Protein AF-J1HKM3-F1 (afdb_monomer_lite)

Structure (mmCIF, N/CA/C/O backbone):
data_AF-J1HKM3-F1
#
_entry.id   AF-J1HKM3-F1
#
loop_
_atom_site.group_PDB
_atom_site.id
_atom_site.type_symbol
_atom_site.label_atom_id
_atom_site.label_alt_id
_atom_site.label_comp_id
_atom_site.label_asym_id
_atom_site.label_entity_id
_atom_site.label_seq_id
_atom_site.pdbx_PDB_ins_code
_atom_site.Cartn_x
_atom_site.Cartn_y
_atom_site.Cartn_z
_atom_site.occupancy
_atom_site.B_iso_or_equiv
_atom_site.auth_seq_id
_atom_site.auth_comp_id
_atom_site.auth_asym_id
_atom_site.auth_atom_id
_atom_site.pdbx_PDB_model_num
ATOM 1 N N . MET A 1 1 ? -5.159 22.683 24.943 1.00 37.59 1 MET A N 1
ATOM 2 C CA . MET A 1 1 ? -5.208 22.710 23.464 1.00 37.59 1 MET A CA 1
ATOM 3 C C . MET A 1 1 ? -5.485 21.287 23.002 1.00 37.59 1 MET A C 1
ATOM 5 O O . MET A 1 1 ? -4.608 20.449 23.165 1.00 37.59 1 MET A O 1
ATOM 9 N N . MET A 1 2 ? -6.710 20.975 22.558 1.00 34.06 2 MET A N 1
ATOM 10 C CA . MET A 1 2 ? -7.028 19.617 22.093 1.00 34.06 2 MET A CA 1
ATOM 11 C C . MET A 1 2 ? -6.162 19.289 20.870 1.00 34.06 2 MET A C 1
ATOM 13 O O . MET A 1 2 ? -6.040 20.141 19.981 1.00 34.06 2 MET A O 1
ATOM 17 N N . PRO A 1 3 ? -5.527 18.109 20.810 1.00 44.16 3 PRO A N 1
ATOM 18 C CA . PRO A 1 3 ? -4.769 17.722 19.634 1.00 44.16 3 PRO A CA 1
ATOM 19 C C . PRO A 1 3 ? -5.698 17.742 18.418 1.00 44.16 3 PRO A C 1
ATOM 21 O O . PRO A 1 3 ? -6.743 17.098 18.420 1.00 44.16 3 PRO A O 1
ATOM 24 N N . ARG A 1 4 ? -5.343 18.496 17.371 1.00 45.81 4 ARG A N 1
ATOM 25 C CA . ARG A 1 4 ? -6.075 18.439 16.099 1.00 45.81 4 ARG A CA 1
ATOM 26 C C . ARG A 1 4 ? -5.997 16.999 15.598 1.00 45.81 4 ARG A C 1
ATOM 28 O O . ARG A 1 4 ? -4.885 16.557 15.313 1.00 45.81 4 ARG A O 1
ATOM 35 N N . HIS A 1 5 ? -7.132 16.300 15.492 1.00 50.91 5 HIS A N 1
ATOM 36 C CA . HIS A 1 5 ? -7.209 15.003 14.815 1.00 50.91 5 HIS A CA 1
ATOM 37 C C . HIS A 1 5 ? -6.683 15.198 13.390 1.00 50.91 5 HIS A C 1
ATOM 39 O O . HIS A 1 5 ? -7.337 15.860 12.581 1.00 50.91 5 HIS A O 1
ATOM 45 N N . PRO A 1 6 ? -5.463 14.745 13.069 1.00 51.12 6 PRO A N 1
ATOM 46 C CA . PRO A 1 6 ? -4.864 15.095 11.803 1.00 51.12 6 PRO A CA 1
ATOM 47 C C . PRO A 1 6 ? -5.271 14.049 10.764 1.00 51.12 6 PRO A C 1
ATOM 49 O O . PRO A 1 6 ? -5.397 12.870 11.073 1.00 51.12 6 PRO A O 1
ATOM 52 N N . TRP A 1 7 ? -5.388 14.488 9.512 1.00 52.69 7 TRP A N 1
ATOM 53 C CA . TRP A 1 7 ? -5.521 13.719 8.259 1.00 52.69 7 TRP A CA 1
ATOM 54 C C . TRP A 1 7 ? -4.816 12.337 8.202 1.00 52.69 7 TRP A C 1
ATOM 56 O O . TRP A 1 7 ? -5.258 11.447 7.487 1.00 52.69 7 TRP A O 1
ATOM 66 N N . LEU A 1 8 ? -3.791 12.128 9.033 1.00 55.12 8 LEU A N 1
ATOM 67 C CA . LEU A 1 8 ? -3.057 10.877 9.270 1.00 55.12 8 LEU A CA 1
ATOM 68 C C . LEU A 1 8 ? -3.931 9.707 9.765 1.00 55.12 8 LEU A C 1
ATOM 70 O O . LEU A 1 8 ? -3.488 8.561 9.750 1.00 55.12 8 LEU A O 1
ATOM 74 N N . ALA A 1 9 ? -5.145 10.013 10.227 1.00 62.81 9 ALA A N 1
ATOM 75 C CA . ALA A 1 9 ? -6.130 9.091 10.774 1.00 62.81 9 ALA A CA 1
ATOM 76 C C . ALA A 1 9 ? -7.188 8.627 9.778 1.00 62.81 9 ALA A C 1
ATOM 78 O O . ALA A 1 9 ? -8.014 7.793 10.133 1.00 62.81 9 ALA A O 1
ATOM 79 N N . ARG A 1 10 ? -7.198 9.179 8.558 1.00 75.81 10 ARG A N 1
ATOM 80 C CA . ARG A 1 10 ? -8.320 9.037 7.620 1.00 75.81 10 ARG A CA 1
ATOM 81 C C . ARG A 1 10 ? -8.740 7.585 7.389 1.00 75.81 10 ARG A C 1
ATOM 83 O O . ARG A 1 10 ? -9.921 7.307 7.280 1.00 75.81 10 ARG A O 1
ATOM 90 N N . PHE A 1 11 ? -7.765 6.682 7.355 1.00 86.31 11 PHE A N 1
ATOM 91 C CA . PHE A 1 11 ? -7.968 5.260 7.091 1.00 86.31 11 PHE A CA 1
ATOM 92 C C . PHE A 1 11 ? -8.222 4.439 8.353 1.00 86.31 11 PHE A C 1
ATOM 94 O O . PHE A 1 11 ? -8.622 3.290 8.241 1.00 86.31 11 PHE A O 1
ATOM 101 N N . VAL A 1 12 ? -7.963 4.982 9.546 1.00 90.19 12 VAL A N 1
ATOM 102 C CA . VAL A 1 12 ? -8.013 4.206 10.792 1.00 90.19 12 VAL A CA 1
ATOM 103 C C . VAL A 1 12 ? -9.409 3.649 11.059 1.00 90.19 12 VAL A C 1
ATOM 105 O O . VAL A 1 12 ? -9.473 2.447 11.277 1.00 90.19 12 VAL A O 1
ATOM 108 N N . PRO A 1 13 ? -10.512 4.421 10.968 1.00 91.62 13 PRO A N 1
ATOM 109 C CA . PRO A 1 13 ? -11.850 3.863 11.177 1.00 91.62 13 PRO A CA 1
ATOM 110 C C . PRO A 1 13 ? -12.175 2.720 10.209 1.00 91.62 13 PRO A C 1
ATOM 112 O O . PRO A 1 13 ? -12.707 1.689 10.611 1.00 91.62 13 PRO A O 1
ATOM 115 N N . ASP A 1 14 ? -11.799 2.872 8.938 1.00 94.12 14 ASP A N 1
ATOM 116 C CA . ASP A 1 14 ? -12.061 1.852 7.927 1.00 94.12 14 ASP A CA 1
ATOM 117 C C . ASP A 1 14 ? -11.200 0.602 8.141 1.00 94.12 14 ASP A C 1
ATOM 119 O O . ASP A 1 14 ? -11.689 -0.520 8.042 1.00 94.12 14 ASP A O 1
ATOM 123 N N . VAL A 1 15 ? -9.920 0.771 8.477 1.00 94.31 15 VAL A N 1
ATOM 124 C CA . VAL A 1 15 ? -9.028 -0.351 8.799 1.00 94.31 15 VAL A CA 1
ATOM 125 C C . VAL A 1 15 ? -9.492 -1.059 10.071 1.00 94.31 15 VAL A C 1
ATOM 127 O O . VAL A 1 15 ? -9.487 -2.284 10.098 1.00 94.31 15 VAL A O 1
ATOM 130 N N . ASP A 1 16 ? -9.923 -0.319 11.091 1.00 95.00 16 ASP A N 1
ATOM 131 C CA . ASP A 1 16 ? -10.454 -0.850 12.350 1.00 95.00 16 ASP A CA 1
ATOM 132 C C . ASP A 1 16 ? -11.667 -1.758 12.107 1.00 95.00 16 ASP A C 1
ATOM 134 O O . ASP A 1 16 ? -11.662 -2.916 12.525 1.00 95.00 16 ASP A O 1
ATOM 138 N N . ALA A 1 17 ? -12.638 -1.289 11.314 1.00 95.56 17 ALA A N 1
ATOM 139 C CA . ALA A 1 17 ? -13.792 -2.089 10.903 1.00 95.56 17 ALA A CA 1
ATOM 140 C C . ALA A 1 17 ? -13.379 -3.359 10.136 1.00 95.56 17 ALA A C 1
ATOM 142 O O . ALA A 1 17 ? -13.914 -4.444 10.373 1.00 95.56 17 ALA A O 1
ATOM 143 N N . ARG A 1 18 ? -12.385 -3.258 9.239 1.00 96.69 18 ARG A N 1
ATOM 144 C CA . ARG A 1 18 ? -11.851 -4.420 8.508 1.00 96.69 18 ARG A CA 1
ATOM 145 C C . ARG A 1 18 ? -11.149 -5.422 9.422 1.00 96.69 18 ARG A C 1
ATOM 147 O O . ARG A 1 18 ? -11.270 -6.618 9.169 1.00 96.69 18 ARG A O 1
ATOM 154 N N . VAL A 1 19 ? -10.421 -4.962 10.442 1.00 96.69 19 VAL A N 1
ATOM 155 C CA . VAL A 1 19 ? -9.790 -5.847 11.432 1.00 96.69 19 VAL A CA 1
ATOM 156 C C . VAL A 1 19 ? -10.864 -6.575 12.230 1.00 96.69 19 VAL A C 1
ATOM 158 O O . VAL A 1 19 ? -10.823 -7.800 12.286 1.00 96.69 19 VAL A O 1
ATOM 161 N N . ALA A 1 20 ? -11.843 -5.850 12.777 1.00 96.19 20 ALA A N 1
ATOM 162 C CA . ALA A 1 20 ? -12.918 -6.442 13.568 1.00 96.19 20 ALA A CA 1
ATOM 163 C C . ALA A 1 20 ? -13.636 -7.553 12.790 1.00 96.19 20 ALA A C 1
ATOM 165 O O . ALA A 1 20 ? -13.710 -8.689 13.248 1.00 96.19 20 ALA A O 1
ATOM 166 N N . ALA A 1 21 ? -14.065 -7.273 11.557 1.00 96.38 21 ALA A N 1
ATOM 167 C CA . ALA A 1 21 ? -14.739 -8.277 10.740 1.00 96.38 21 ALA A CA 1
ATOM 168 C C . ALA A 1 21 ? -13.842 -9.454 10.315 1.00 96.38 21 ALA A C 1
ATOM 170 O O . ALA A 1 21 ? -14.365 -10.512 9.982 1.00 96.38 21 ALA A O 1
ATOM 171 N N . SER A 1 22 ? -12.513 -9.299 10.311 1.00 96.25 22 SER A N 1
ATOM 172 C CA . SER A 1 22 ? -11.592 -10.397 9.977 1.00 96.25 22 SER A CA 1
ATOM 173 C C . SER A 1 22 ? -11.451 -11.445 11.082 1.00 96.25 22 SER A C 1
ATOM 175 O O . SER A 1 22 ? -11.000 -12.552 10.798 1.00 96.25 22 SER A O 1
ATOM 177 N N . GLU A 1 23 ? -11.835 -11.108 12.316 1.00 96.00 23 GLU A N 1
ATOM 178 C CA . GLU A 1 23 ? -11.843 -12.036 13.454 1.00 96.00 23 GLU A CA 1
ATOM 179 C C . GLU A 1 23 ? -13.166 -12.809 13.575 1.00 96.00 23 GLU A C 1
ATOM 181 O O . GLU A 1 23 ? -13.257 -13.757 14.352 1.00 96.00 23 GLU A O 1
ATOM 186 N N . LEU A 1 24 ? -14.193 -12.432 12.803 1.00 95.50 24 LEU A N 1
ATOM 187 C CA . LEU A 1 24 ? -15.474 -13.131 12.795 1.00 95.50 24 LEU A CA 1
ATOM 188 C C . LEU A 1 24 ? -15.357 -14.495 12.116 1.00 95.50 24 LEU A C 1
ATOM 190 O O . LEU A 1 24 ? -14.799 -14.623 11.024 1.00 95.50 24 LEU A O 1
ATOM 194 N N . ASN A 1 25 ? -16.000 -15.497 12.714 1.00 93.56 25 ASN A N 1
ATOM 195 C CA . ASN A 1 25 ? -16.318 -16.722 11.997 1.00 93.56 25 ASN A CA 1
ATOM 196 C C . ASN A 1 25 ? -17.370 -16.398 10.905 1.00 93.56 25 ASN A C 1
ATOM 198 O O . ASN A 1 25 ? -18.396 -15.778 11.215 1.00 93.56 25 ASN A O 1
ATOM 202 N N . PRO A 1 26 ? -17.139 -16.776 9.630 1.00 91.00 26 PRO A N 1
ATOM 203 C CA . PRO A 1 26 ? -18.096 -16.558 8.545 1.00 91.00 26 PRO A CA 1
ATOM 204 C C . PRO A 1 26 ? -19.505 -17.090 8.829 1.00 91.00 26 PRO A C 1
ATOM 206 O O . PRO A 1 26 ? -20.471 -16.489 8.369 1.00 91.00 26 PRO A O 1
ATOM 209 N N . ASP A 1 27 ? -19.623 -18.149 9.631 1.00 94.25 27 ASP A N 1
ATOM 210 C CA . ASP A 1 27 ? -20.897 -18.817 9.913 1.00 94.25 27 ASP A CA 1
ATOM 211 C C . ASP A 1 27 ? -21.660 -18.210 11.105 1.00 94.25 27 ASP A C 1
ATOM 213 O O . ASP A 1 27 ? -22.768 -18.646 11.419 1.00 94.25 27 ASP A O 1
ATOM 217 N N . THR A 1 28 ? -21.105 -17.198 11.788 1.00 94.75 28 THR A N 1
ATOM 218 C CA . THR A 1 28 ? -21.794 -16.556 12.917 1.00 94.75 28 THR A CA 1
ATOM 219 C C . THR A 1 28 ? -23.045 -15.799 12.432 1.00 94.75 28 THR A C 1
ATOM 221 O O . THR A 1 28 ? -22.936 -14.999 11.495 1.00 94.75 28 THR A O 1
ATOM 224 N N . PRO A 1 29 ? -24.229 -16.000 13.042 1.00 96.75 29 PRO A N 1
ATOM 225 C CA . PRO A 1 29 ? -25.439 -15.252 12.694 1.00 96.75 29 PRO A CA 1
ATOM 226 C C . PRO A 1 29 ? -25.319 -13.751 12.993 1.00 96.75 29 PRO A C 1
ATOM 228 O O . PRO A 1 29 ? -24.653 -13.358 13.947 1.00 96.75 29 PRO A O 1
ATOM 231 N N . ASP A 1 30 ? -26.005 -12.915 12.210 1.00 96.50 30 ASP A N 1
ATOM 232 C CA . ASP A 1 30 ? -25.935 -11.447 12.323 1.00 96.50 30 ASP A CA 1
ATOM 233 C C . ASP A 1 30 ? -26.480 -10.893 13.649 1.00 96.50 30 ASP A C 1
ATOM 235 O O . ASP A 1 30 ? -26.045 -9.833 14.100 1.00 96.50 30 ASP A O 1
ATOM 239 N N . GLU A 1 31 ? -27.416 -11.614 14.265 1.00 96.06 31 GLU A N 1
ATOM 240 C CA . GLU A 1 31 ? -28.102 -11.252 15.512 1.00 96.06 31 GLU A CA 1
ATOM 241 C C . GLU A 1 31 ? -27.235 -11.475 16.757 1.00 96.06 31 GLU A C 1
ATOM 243 O O . GLU A 1 31 ? -27.561 -10.978 17.833 1.00 96.06 31 GLU A O 1
ATOM 248 N N . VAL A 1 32 ? -26.139 -12.232 16.629 1.00 96.69 32 VAL A N 1
ATOM 249 C CA . VAL A 1 32 ? -25.231 -12.501 17.745 1.00 96.69 32 VAL A CA 1
ATOM 250 C C . VAL A 1 32 ? -24.534 -11.208 18.153 1.00 96.69 32 VAL A C 1
ATOM 252 O O . VAL A 1 32 ? -23.980 -10.490 17.317 1.00 96.69 32 VAL A O 1
ATOM 255 N N . GLU A 1 33 ? -24.529 -10.933 19.453 1.00 96.94 33 GLU A N 1
ATOM 256 C CA . GLU A 1 33 ? -23.755 -9.844 20.037 1.00 96.94 33 GLU A CA 1
ATOM 257 C C . GLU A 1 33 ? -22.343 -10.310 20.397 1.00 96.94 33 GLU A C 1
ATOM 259 O O . GLU A 1 33 ? -22.135 -11.397 20.935 1.00 96.94 33 GLU A O 1
ATOM 264 N N . MET A 1 34 ? -21.370 -9.454 20.105 1.00 96.88 34 MET A N 1
ATOM 265 C CA . MET A 1 34 ? -19.952 -9.630 20.399 1.00 96.88 34 MET A CA 1
ATOM 266 C C . MET A 1 34 ? -19.445 -8.408 21.159 1.00 96.88 34 MET A C 1
ATOM 268 O O . MET A 1 34 ? -19.958 -7.305 20.991 1.00 96.88 34 MET A O 1
ATOM 272 N N . TRP A 1 35 ? -18.391 -8.569 21.951 1.00 97.94 35 TRP A N 1
ATOM 273 C CA . TRP A 1 35 ? -17.768 -7.461 22.672 1.00 97.94 35 TRP A CA 1
ATOM 274 C C . TRP A 1 35 ? -16.521 -6.978 21.930 1.00 97.94 35 TRP A C 1
ATOM 276 O O . TRP A 1 35 ? -15.503 -7.679 21.889 1.00 97.94 35 TRP A O 1
ATOM 286 N N . ARG A 1 36 ? -16.565 -5.767 21.374 1.00 97.75 36 ARG A N 1
ATOM 287 C CA . ARG A 1 36 ? -15.493 -5.164 20.568 1.00 97.75 36 ARG A CA 1
ATOM 288 C C . ARG A 1 36 ? -14.644 -4.195 21.385 1.00 97.75 36 ARG A C 1
ATOM 290 O O . ARG A 1 36 ? -15.169 -3.373 22.119 1.00 97.75 36 ARG A O 1
ATOM 297 N N . VAL A 1 37 ? -13.332 -4.237 21.185 1.00 97.38 37 VAL A N 1
ATOM 298 C CA . VAL A 1 37 ? -12.402 -3.154 21.561 1.00 97.38 37 VAL A CA 1
ATOM 299 C C . VAL A 1 37 ? -11.785 -2.557 20.297 1.00 97.38 37 VAL A C 1
ATOM 301 O O . VAL A 1 37 ? -11.711 -3.251 19.287 1.00 97.38 37 VAL A O 1
ATOM 304 N N . PRO A 1 38 ? -11.317 -1.300 20.293 1.00 95.38 38 PRO A N 1
ATOM 305 C CA . PRO A 1 38 ? -10.700 -0.730 19.101 1.00 95.38 38 PRO A CA 1
ATOM 306 C C . PRO A 1 38 ? -9.407 -1.467 18.726 1.00 95.38 38 PRO A C 1
ATOM 308 O O . PRO A 1 38 ? -8.635 -1.912 19.571 1.00 95.38 38 PRO A O 1
ATOM 311 N N . ALA A 1 39 ? -9.126 -1.566 17.436 1.00 94.88 39 ALA A N 1
ATOM 312 C CA . ALA A 1 39 ? -7.887 -2.105 16.890 1.00 94.88 39 ALA A CA 1
ATOM 313 C C . ALA A 1 39 ? -6.715 -1.103 16.996 1.00 94.88 39 ALA A C 1
ATOM 315 O O . ALA A 1 39 ? -5.546 -1.495 16.879 1.00 94.88 39 ALA A O 1
ATOM 316 N N . PHE A 1 40 ? -7.014 0.180 17.209 1.00 93.56 40 PHE A N 1
ATOM 317 C CA . PHE A 1 40 ? -6.039 1.262 17.312 1.00 93.56 40 PHE A CA 1
ATOM 318 C C . PHE A 1 40 ? -6.266 2.128 18.549 1.00 93.56 40 PHE A C 1
ATOM 320 O O . PHE A 1 40 ? -7.395 2.374 18.958 1.00 93.56 40 PHE A O 1
ATOM 327 N N . THR A 1 41 ? -5.177 2.666 19.093 1.00 91.62 41 THR A N 1
ATOM 328 C CA . THR A 1 41 ? -5.213 3.746 20.086 1.00 91.62 41 THR A CA 1
ATOM 329 C C . THR A 1 41 ? -4.487 4.975 19.550 1.00 91.62 41 THR A C 1
ATOM 331 O O . THR A 1 41 ? -3.754 4.912 18.557 1.00 91.62 41 THR A O 1
ATOM 334 N N . TRP A 1 42 ? -4.678 6.106 20.220 1.00 88.69 42 TRP A N 1
ATOM 335 C CA . TRP A 1 42 ? -4.093 7.388 19.861 1.00 88.69 42 TRP A CA 1
ATOM 336 C C . TRP A 1 42 ? -3.160 7.865 20.959 1.00 88.69 42 TRP A C 1
ATOM 338 O O . TRP A 1 42 ? -3.571 8.027 22.104 1.00 88.69 42 TRP A O 1
ATOM 348 N N . ALA A 1 43 ? -1.918 8.169 20.592 1.00 86.38 43 ALA A N 1
ATOM 349 C CA . ALA A 1 43 ? -0.957 8.771 21.509 1.00 86.38 43 ALA A CA 1
ATOM 350 C C . ALA A 1 43 ? -0.240 9.963 20.858 1.00 86.38 43 ALA A C 1
ATOM 352 O O . ALA A 1 43 ? -0.098 10.005 19.629 1.00 86.38 43 ALA A O 1
ATOM 353 N N . PRO A 1 44 ? 0.212 10.955 21.648 1.00 84.31 44 PRO A N 1
ATOM 354 C CA . PRO A 1 44 ? 1.026 12.048 21.135 1.00 84.31 44 PRO A CA 1
ATOM 355 C C . PRO A 1 44 ? 2.294 11.524 20.452 1.00 84.31 44 PRO A C 1
ATOM 357 O O . PRO A 1 44 ? 3.083 10.787 21.040 1.00 84.31 44 PRO A O 1
ATOM 360 N N . GLY A 1 45 ? 2.508 11.930 19.205 1.00 79.50 45 GLY A N 1
ATOM 361 C CA . GLY A 1 45 ? 3.746 11.670 18.494 1.00 79.50 45 GLY A CA 1
ATOM 362 C C . GLY A 1 45 ? 4.903 12.478 19.084 1.00 79.50 45 GLY A C 1
ATOM 363 O O . GLY A 1 45 ? 4.755 13.623 19.524 1.00 79.50 45 GLY A O 1
ATOM 364 N N . THR A 1 46 ? 6.084 11.877 19.068 1.00 77.69 46 THR A N 1
ATOM 365 C CA . THR A 1 46 ? 7.334 12.465 19.543 1.00 77.69 46 THR A CA 1
ATOM 366 C C . THR A 1 46 ? 8.163 13.005 18.370 1.00 77.69 46 THR A C 1
ATOM 368 O O . THR A 1 46 ? 7.747 13.022 17.207 1.00 77.69 46 THR A O 1
ATOM 371 N N . SER A 1 47 ? 9.358 13.519 18.661 1.00 75.56 47 SER A N 1
ATOM 372 C CA . SER A 1 47 ? 10.316 13.946 17.632 1.00 75.56 47 SER A CA 1
ATOM 373 C C . SER A 1 47 ? 10.876 12.776 16.815 1.00 75.56 47 SER A C 1
ATOM 375 O O . SER A 1 47 ? 11.332 12.994 15.692 1.00 75.56 47 SER A O 1
ATOM 377 N N . ILE A 1 48 ? 10.802 11.546 17.336 1.00 74.75 48 ILE A N 1
ATOM 378 C CA . ILE A 1 48 ? 11.328 10.328 16.701 1.00 74.75 48 ILE A CA 1
ATOM 379 C C . ILE A 1 48 ? 10.589 10.032 15.387 1.00 74.75 48 ILE A C 1
ATOM 381 O O . ILE A 1 48 ? 11.186 9.538 14.433 1.00 74.75 48 ILE A O 1
ATOM 385 N N . GLN A 1 49 ? 9.311 10.413 15.278 1.00 71.25 49 GLN A N 1
ATOM 386 C CA . GLN A 1 49 ? 8.513 10.258 14.054 1.00 71.25 49 GLN A CA 1
ATOM 387 C C . GLN A 1 49 ? 8.596 11.488 13.119 1.00 71.25 49 GLN A C 1
ATOM 389 O O . GLN A 1 49 ? 7.797 11.639 12.187 1.00 71.25 49 GLN A O 1
ATOM 394 N N . GLY A 1 50 ? 9.558 12.389 13.348 1.00 70.19 50 GLY A N 1
ATOM 395 C CA . GLY A 1 50 ? 9.806 13.572 12.524 1.00 70.19 50 GLY A CA 1
ATOM 396 C C . GLY A 1 50 ? 8.659 14.591 12.534 1.00 70.19 50 GLY A C 1
ATOM 397 O O . GLY A 1 50 ? 7.881 14.685 13.484 1.00 70.19 50 GLY A O 1
ATOM 398 N N . ARG A 1 51 ? 8.526 15.368 11.443 1.00 69.25 51 ARG A N 1
ATOM 399 C CA . ARG A 1 51 ? 7.485 16.414 11.299 1.00 69.25 51 ARG A CA 1
ATOM 400 C C . ARG A 1 51 ? 6.049 15.885 11.429 1.00 69.25 51 ARG A C 1
ATOM 402 O O . ARG A 1 51 ? 5.147 16.670 11.703 1.00 69.25 51 ARG A O 1
ATOM 409 N N . LYS A 1 52 ? 5.833 14.585 11.202 1.00 69.38 52 LYS A N 1
ATOM 410 C CA . LYS A 1 52 ? 4.512 13.948 11.257 1.00 69.38 52 LYS A CA 1
ATOM 411 C C . LYS A 1 52 ? 4.069 13.642 12.692 1.00 69.38 52 LYS A C 1
ATOM 413 O O . LYS A 1 52 ? 2.889 13.795 12.978 1.00 69.38 52 LYS A O 1
ATOM 418 N N . GLY A 1 53 ? 4.996 13.264 13.575 1.00 70.31 53 GLY A N 1
ATOM 419 C CA . GLY A 1 53 ? 4.686 12.962 14.976 1.00 70.31 53 GLY A CA 1
ATOM 420 C C . GLY A 1 53 ? 4.654 14.185 15.881 1.00 70.31 53 GLY A C 1
ATOM 421 O O . GLY A 1 53 ? 3.754 14.307 16.706 1.00 70.31 53 GLY A O 1
ATOM 422 N N . LYS A 1 54 ? 5.602 15.118 15.717 1.00 75.12 54 LYS A N 1
ATOM 423 C CA . LYS A 1 54 ? 5.774 16.230 16.663 1.00 75.12 54 LYS A CA 1
ATOM 424 C C . LYS A 1 54 ? 4.495 17.072 16.797 1.00 75.12 54 LYS A C 1
ATOM 426 O O . LYS A 1 54 ? 4.122 17.799 15.877 1.00 75.12 54 LYS A O 1
ATOM 431 N N . GLY A 1 55 ? 3.869 17.005 17.974 1.00 72.31 55 GLY A N 1
ATOM 432 C CA . GLY A 1 55 ? 2.688 17.801 18.329 1.00 72.31 55 GLY A CA 1
ATOM 433 C C . GLY A 1 55 ? 1.369 17.310 17.720 1.00 72.31 55 GLY A C 1
ATOM 434 O O . GLY A 1 55 ? 0.410 18.079 17.667 1.00 72.31 55 GLY A O 1
ATOM 435 N N . ARG A 1 56 ? 1.308 16.064 17.234 1.00 78.12 56 ARG A N 1
ATOM 436 C CA . ARG A 1 56 ? 0.111 15.456 16.626 1.00 78.12 56 ARG A CA 1
ATOM 437 C C . ARG A 1 56 ? -0.226 14.134 17.305 1.00 78.12 56 ARG A C 1
ATOM 439 O O . ARG A 1 56 ? 0.669 13.476 17.819 1.00 78.12 56 ARG A O 1
ATOM 446 N N . LEU A 1 57 ? -1.494 13.725 17.282 1.00 82.88 57 LEU A N 1
ATOM 447 C CA . LEU A 1 57 ? -1.856 12.354 17.649 1.00 82.88 57 LEU A CA 1
ATOM 448 C C . LEU A 1 57 ? -1.481 11.402 16.515 1.00 82.88 57 LEU A C 1
ATOM 450 O O . LEU A 1 57 ? -1.753 11.680 15.344 1.00 82.88 57 LEU A O 1
ATOM 454 N N . MET A 1 58 ? -0.859 10.292 16.888 1.00 84.50 58 MET A N 1
ATOM 455 C CA . MET A 1 58 ? -0.454 9.219 15.993 1.00 84.50 58 MET A CA 1
ATOM 456 C C . MET A 1 58 ? -1.268 7.962 16.311 1.00 84.50 58 MET A C 1
ATOM 458 O O . MET A 1 58 ? -1.507 7.696 17.492 1.00 84.50 58 MET A O 1
ATOM 462 N N . PRO A 1 59 ? -1.684 7.194 15.290 1.00 88.94 59 PRO A N 1
ATOM 463 C CA . PRO A 1 59 ? -2.325 5.910 15.510 1.00 88.94 59 PRO A CA 1
ATOM 464 C C . PRO A 1 59 ? -1.279 4.855 15.873 1.00 88.94 59 PRO A C 1
ATOM 466 O O . PRO A 1 59 ? -0.239 4.752 15.215 1.00 88.94 59 PRO A O 1
ATOM 469 N N . PHE A 1 60 ? -1.582 4.057 16.890 1.00 90.62 60 PHE A N 1
ATOM 470 C CA . PHE A 1 60 ? -0.812 2.884 17.293 1.00 90.62 60 PHE A CA 1
ATOM 471 C C . PHE A 1 60 ? -1.702 1.655 17.169 1.00 90.62 60 PHE A C 1
ATOM 473 O O . PHE A 1 60 ? -2.848 1.674 17.618 1.00 90.62 60 PHE A O 1
ATOM 480 N N . ARG A 1 61 ? -1.186 0.601 16.539 1.00 93.19 61 ARG A N 1
ATOM 481 C CA . ARG A 1 61 ? -1.888 -0.673 16.395 1.00 93.19 61 ARG A CA 1
ATOM 482 C C . ARG A 1 61 ? -1.832 -1.410 17.725 1.00 93.19 61 ARG A C 1
ATOM 484 O O . ARG A 1 61 ? -0.778 -1.458 18.343 1.00 93.19 61 ARG A O 1
ATOM 491 N N . ILE A 1 62 ? -2.939 -1.989 18.171 1.00 94.50 62 ILE A N 1
ATOM 492 C CA . ILE A 1 62 ? -2.981 -2.712 19.446 1.00 94.50 62 ILE A CA 1
ATOM 493 C C . ILE A 1 62 ? -2.950 -4.216 19.203 1.00 94.50 62 ILE A C 1
ATOM 495 O O . ILE A 1 62 ? -3.620 -4.724 18.301 1.00 94.50 62 ILE A O 1
ATOM 499 N N . HIS A 1 63 ? -2.140 -4.929 19.985 1.00 94.44 63 HIS A N 1
ATOM 500 C CA . HIS A 1 63 ? -1.905 -6.362 19.825 1.00 94.44 63 HIS A CA 1
ATOM 501 C C . HIS A 1 63 ? -2.849 -7.189 20.714 1.00 94.44 63 HIS A C 1
ATOM 503 O O . HIS A 1 63 ? -2.423 -7.894 21.621 1.00 94.44 63 HIS A O 1
ATOM 509 N N . TRP A 1 64 ? -4.156 -7.113 20.467 1.00 94.38 64 TRP A N 1
ATOM 510 C CA . TRP A 1 64 ? -5.165 -7.975 21.105 1.00 94.38 64 TRP A CA 1
ATOM 511 C C . TRP A 1 64 ? -6.142 -8.552 20.082 1.00 94.38 64 TRP A C 1
ATOM 513 O O . TRP A 1 64 ? -6.147 -8.113 18.930 1.00 94.38 64 TRP A O 1
ATOM 523 N N . ASN A 1 65 ? -6.972 -9.497 20.529 1.00 93.69 65 ASN A N 1
ATOM 524 C CA . ASN A 1 65 ? -8.186 -9.881 19.814 1.00 93.69 65 ASN A CA 1
ATOM 525 C C . ASN A 1 65 ? -9.201 -8.741 19.963 1.00 93.69 65 ASN A C 1
ATOM 527 O O . ASN A 1 65 ? -9.560 -8.345 21.078 1.00 93.69 65 ASN A O 1
ATOM 531 N N . VAL A 1 66 ? -9.604 -8.174 18.832 1.00 95.56 66 VAL A N 1
ATOM 532 C CA . VAL A 1 66 ? -10.577 -7.084 18.733 1.00 95.56 66 VAL A CA 1
ATOM 533 C C . VAL A 1 66 ? -11.950 -7.540 19.219 1.00 95.56 66 VAL A C 1
ATOM 535 O O . VAL A 1 66 ? -12.636 -6.770 19.894 1.00 95.56 66 VAL A O 1
ATOM 538 N N . LEU A 1 67 ? -12.329 -8.787 18.942 1.00 96.88 67 LEU A N 1
ATOM 539 C CA . LEU A 1 67 ? -13.605 -9.379 19.340 1.00 96.88 67 LEU A CA 1
ATOM 540 C C . LEU A 1 67 ? -13.436 -10.428 20.447 1.00 96.88 67 LEU A C 1
ATOM 542 O O . LEU A 1 67 ? -12.429 -11.133 20.521 1.00 96.88 67 LEU A O 1
ATOM 546 N N . SER A 1 68 ? -14.442 -10.542 21.317 1.00 95.19 68 SER A N 1
ATOM 547 C CA . SER A 1 68 ? -14.601 -11.69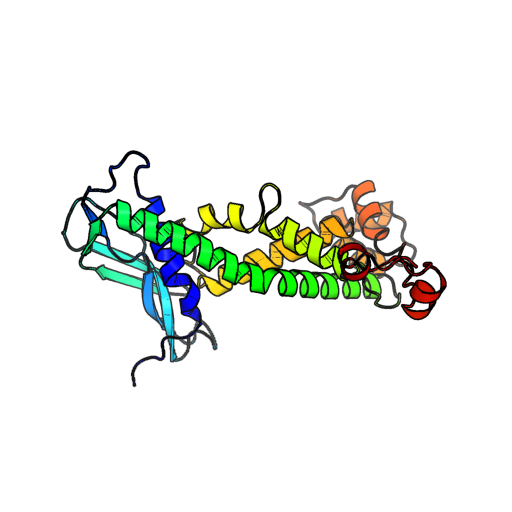0 22.216 1.00 95.19 68 SER A CA 1
ATOM 548 C C . SER A 1 68 ? -16.047 -11.834 22.696 1.00 95.19 68 SER A C 1
ATOM 550 O O . SER A 1 68 ? -16.828 -10.889 22.596 1.00 95.19 68 SER A O 1
ATOM 552 N N . ASP A 1 69 ? -16.350 -12.966 23.325 1.00 94.00 69 ASP A N 1
ATOM 553 C CA . ASP A 1 69 ? -17.658 -13.251 23.930 1.00 94.00 69 ASP A CA 1
ATOM 554 C C . ASP A 1 69 ? -17.824 -12.638 25.338 1.00 94.00 69 ASP A C 1
ATOM 556 O O . ASP A 1 69 ? -18.835 -12.856 26.001 1.00 94.00 69 ASP A O 1
ATOM 560 N N . SER A 1 70 ? -16.829 -11.884 25.830 1.00 93.81 70 SER A N 1
ATOM 561 C CA . SER A 1 70 ? -16.791 -11.364 27.203 1.00 93.81 70 SER A CA 1
ATOM 562 C C . SER A 1 70 ? -16.750 -9.829 27.275 1.00 93.81 70 SER A C 1
ATOM 564 O O . SER A 1 70 ? -15.933 -9.210 26.575 1.00 93.81 70 SER A O 1
ATOM 566 N N . PRO A 1 71 ? -17.533 -9.215 28.192 1.00 96.31 71 PRO A N 1
ATOM 567 C CA . PRO A 1 71 ? -17.481 -7.782 28.486 1.00 96.31 71 PRO A CA 1
ATOM 568 C C . PRO A 1 71 ? -16.261 -7.361 29.310 1.00 96.31 71 PRO A C 1
ATOM 570 O O . PRO A 1 71 ? -16.114 -6.182 29.611 1.00 96.31 71 PRO A O 1
ATOM 573 N N . ALA A 1 72 ? -15.412 -8.296 29.743 1.00 96.31 72 ALA A N 1
ATOM 574 C CA . ALA A 1 72 ? -14.307 -7.971 30.637 1.00 96.31 72 ALA A CA 1
ATOM 575 C C . ALA A 1 72 ? -13.298 -6.995 29.984 1.00 96.31 72 ALA A C 1
ATOM 577 O O . ALA A 1 72 ? -12.949 -7.192 28.812 1.00 96.31 72 ALA A O 1
ATOM 578 N N . PRO A 1 73 ? -12.770 -6.008 30.742 1.00 96.06 73 PRO A N 1
ATOM 579 C CA . PRO A 1 73 ? -11.731 -5.100 30.265 1.00 96.06 73 PRO A CA 1
ATOM 580 C C . PRO A 1 73 ? -10.546 -5.853 29.663 1.00 96.06 73 PRO A C 1
ATOM 582 O O . PRO A 1 73 ? -10.103 -6.876 30.196 1.00 96.06 73 PRO A O 1
ATOM 585 N N . ARG A 1 74 ? -10.001 -5.333 28.561 1.00 95.69 74 ARG A N 1
ATOM 586 C CA . ARG A 1 74 ? -8.851 -5.937 27.874 1.00 95.69 74 ARG A CA 1
ATOM 587 C C . ARG A 1 74 ? -7.625 -5.084 28.077 1.00 95.69 74 ARG A C 1
ATOM 589 O O . ARG A 1 74 ? -7.673 -3.880 27.857 1.00 95.69 74 ARG A O 1
ATOM 596 N N . THR A 1 75 ? -6.522 -5.733 28.424 1.00 95.12 75 THR A N 1
ATOM 597 C CA . THR A 1 75 ? -5.210 -5.098 28.533 1.00 95.12 75 THR A CA 1
ATOM 598 C C . THR A 1 75 ? -4.265 -5.733 27.525 1.00 95.12 75 THR A C 1
ATOM 600 O O . THR A 1 75 ? -4.206 -6.957 27.418 1.00 95.12 75 THR A O 1
ATOM 603 N N . SER A 1 76 ? -3.541 -4.912 26.769 1.00 95.56 76 SER A N 1
ATOM 604 C CA . SER A 1 76 ? -2.475 -5.362 25.870 1.00 95.56 76 SER A CA 1
ATOM 605 C C . SER A 1 76 ? -1.491 -4.227 25.586 1.00 95.56 76 SER A C 1
ATOM 607 O O . SER A 1 76 ? -1.561 -3.159 26.185 1.00 95.56 76 SER A O 1
ATOM 609 N N . THR A 1 77 ? -0.571 -4.446 24.656 1.00 93.94 77 THR A N 1
ATOM 610 C CA . THR A 1 77 ? 0.416 -3.473 24.210 1.00 93.94 77 THR A CA 1
ATOM 611 C C . THR A 1 77 ? -0.019 -2.835 22.891 1.00 93.94 77 THR A C 1
ATOM 613 O O . THR A 1 77 ? -0.364 -3.516 21.921 1.00 93.94 77 THR A O 1
ATOM 616 N N . ALA A 1 78 ? 0.034 -1.507 22.833 1.00 92.75 78 ALA A N 1
ATOM 617 C CA . ALA A 1 78 ? -0.016 -0.753 21.591 1.00 92.75 78 ALA A CA 1
ATOM 618 C C . ALA A 1 78 ? 1.387 -0.611 21.007 1.00 92.75 78 ALA A C 1
ATOM 620 O O . ALA A 1 78 ? 2.309 -0.169 21.689 1.00 92.75 78 ALA A O 1
ATOM 621 N N . VAL A 1 79 ? 1.535 -0.957 19.733 1.00 90.06 79 VAL A N 1
ATOM 622 C CA . VAL A 1 79 ? 2.774 -0.894 18.963 1.00 90.06 79 VAL A CA 1
ATOM 623 C C . VAL A 1 79 ? 2.580 0.053 17.786 1.00 90.06 79 VAL A C 1
ATOM 625 O O . VAL A 1 79 ? 1.585 0.028 17.061 1.00 90.06 79 VAL A O 1
ATOM 628 N N . GLY A 1 80 ? 3.545 0.938 17.595 1.00 80.38 80 GLY A N 1
ATOM 629 C CA . GLY A 1 80 ? 3.502 1.913 16.522 1.00 80.38 80 GLY A CA 1
ATOM 630 C C . GLY A 1 80 ? 4.849 2.594 16.347 1.00 80.38 80 GLY A C 1
ATOM 631 O O . GLY A 1 80 ? 5.830 2.224 16.999 1.00 80.38 80 GLY A O 1
ATOM 632 N N . PRO A 1 81 ? 4.937 3.592 15.455 1.00 68.44 81 PRO A N 1
ATOM 633 C CA . PRO A 1 81 ? 6.217 4.078 14.961 1.00 68.44 81 PRO A CA 1
ATOM 634 C C . PRO A 1 81 ? 7.132 4.566 16.095 1.00 68.44 81 PRO A C 1
ATOM 636 O O . PRO A 1 81 ? 6.989 5.686 16.575 1.00 68.44 81 PRO A O 1
ATOM 639 N N . GLY A 1 82 ? 8.097 3.737 16.502 1.00 70.19 82 GLY A N 1
ATOM 640 C CA . GLY A 1 82 ? 9.136 4.080 17.476 1.00 70.19 82 GLY A CA 1
ATOM 641 C C . GLY A 1 82 ? 8.741 4.013 18.956 1.00 70.19 82 GLY A C 1
ATOM 642 O O . GLY A 1 82 ? 9.500 4.538 19.767 1.00 70.19 82 GLY A O 1
ATOM 643 N N . ALA A 1 83 ? 7.600 3.414 19.319 1.00 81.94 83 ALA A N 1
ATOM 644 C CA . ALA A 1 83 ? 7.233 3.199 20.721 1.00 81.94 83 ALA A CA 1
ATOM 645 C C . ALA A 1 83 ? 6.268 2.018 20.909 1.00 81.94 83 ALA A C 1
ATOM 647 O O . ALA A 1 83 ? 5.523 1.650 19.998 1.00 81.94 83 ALA A O 1
ATOM 648 N N . SER A 1 84 ? 6.266 1.482 22.128 1.00 89.56 84 SER A N 1
ATOM 649 C CA . SER A 1 84 ? 5.266 0.546 22.629 1.00 89.56 84 SER A CA 1
ATOM 650 C C . SER A 1 84 ? 4.849 0.944 24.040 1.00 89.56 84 SER A C 1
ATOM 652 O O . SER A 1 84 ? 5.692 1.399 24.815 1.00 89.56 84 SER A O 1
ATOM 654 N N . PHE A 1 85 ? 3.574 0.788 24.374 1.00 91.69 85 PHE A N 1
ATOM 655 C CA . PHE A 1 85 ? 3.056 1.072 25.713 1.00 91.69 85 PHE A CA 1
ATOM 656 C C . PHE A 1 85 ? 1.820 0.226 26.005 1.00 91.69 85 PHE A C 1
ATOM 658 O O . PHE A 1 85 ? 1.128 -0.204 25.082 1.00 91.69 85 PHE A O 1
ATOM 665 N N . ASP A 1 86 ? 1.555 -0.003 27.286 1.00 95.50 86 ASP A N 1
ATOM 666 C CA . ASP A 1 86 ? 0.392 -0.767 27.722 1.00 95.50 86 ASP A CA 1
ATOM 667 C C . ASP A 1 86 ? -0.886 0.060 27.591 1.00 95.50 86 ASP A C 1
ATOM 669 O O . ASP A 1 86 ? -0.902 1.277 27.800 1.00 95.50 86 ASP A O 1
ATOM 673 N N . VAL A 1 87 ? -1.966 -0.615 27.219 1.00 95.50 87 VAL A N 1
ATOM 674 C CA . VAL A 1 87 ? -3.281 -0.036 26.970 1.00 95.50 87 VAL A CA 1
ATOM 675 C C . VAL A 1 87 ? -4.331 -0.941 27.574 1.00 95.50 87 VAL A C 1
ATOM 677 O O . VAL A 1 87 ? -4.268 -2.160 27.421 1.00 95.50 87 VAL A O 1
ATOM 680 N N . THR A 1 88 ? -5.327 -0.323 28.196 1.00 96.31 88 THR A N 1
ATOM 681 C CA . THR A 1 88 ? -6.547 -0.986 28.644 1.00 96.31 88 THR A CA 1
ATOM 682 C C . THR A 1 88 ? -7.740 -0.378 27.915 1.00 96.31 88 THR A C 1
ATOM 684 O O . THR A 1 88 ? -7.780 0.837 27.709 1.00 96.31 88 THR A O 1
ATOM 687 N N . ALA A 1 89 ? -8.690 -1.212 27.503 1.00 95.81 89 ALA A N 1
ATOM 688 C CA . ALA A 1 89 ? -9.935 -0.785 26.880 1.00 95.81 89 ALA A CA 1
ATOM 689 C C . ALA A 1 89 ? -11.131 -1.533 27.471 1.00 95.81 89 ALA A C 1
ATOM 691 O O . ALA A 1 89 ? -11.065 -2.741 27.712 1.00 95.81 89 ALA A O 1
ATOM 692 N N . GLU A 1 90 ? -12.223 -0.797 27.652 1.00 96.12 90 GLU A N 1
ATOM 693 C CA . GLU A 1 90 ? -13.538 -1.340 27.975 1.00 96.12 90 GLU A CA 1
ATOM 694 C C . GLU A 1 90 ? -14.207 -1.810 26.675 1.00 96.12 90 GLU A C 1
ATOM 696 O O . GLU A 1 90 ? -14.288 -1.021 25.728 1.00 96.12 90 GLU A O 1
ATOM 701 N N . PRO A 1 91 ? -14.632 -3.080 26.571 1.00 96.75 91 PRO A N 1
ATOM 702 C CA . PRO A 1 91 ? -15.338 -3.557 25.394 1.00 96.75 91 PRO A CA 1
ATOM 703 C C . PRO A 1 91 ? -16.744 -2.966 25.268 1.00 96.75 91 PRO A C 1
ATOM 705 O O . PRO A 1 91 ? -17.472 -2.841 26.251 1.00 96.75 91 PRO A O 1
ATOM 708 N N . GLU A 1 92 ? -17.161 -2.702 24.036 1.00 96.81 92 GLU A N 1
ATOM 709 C CA . GLU A 1 92 ? -18.517 -2.270 23.697 1.00 96.81 92 GLU A CA 1
ATOM 710 C C . GLU A 1 92 ? -19.280 -3.417 23.015 1.00 96.81 92 GLU A C 1
ATOM 712 O O . GLU A 1 92 ? -18.700 -4.117 22.173 1.00 96.81 92 GLU A O 1
ATOM 717 N N . PRO A 1 93 ? -20.561 -3.646 23.359 1.00 97.31 93 PRO A N 1
ATOM 718 C CA . PRO A 1 93 ? -21.368 -4.653 22.688 1.00 97.31 93 PRO A CA 1
ATOM 719 C C . PRO A 1 93 ? -21.687 -4.192 21.262 1.00 97.31 93 PRO A C 1
ATOM 721 O O . PRO A 1 93 ? -22.023 -3.031 21.024 1.00 97.31 93 PRO A O 1
ATOM 724 N N . VAL A 1 94 ? -21.575 -5.102 20.299 1.00 97.44 94 VAL A N 1
ATOM 725 C CA . VAL A 1 94 ? -21.865 -4.843 18.888 1.00 97.44 94 VAL A CA 1
ATOM 726 C C . VAL A 1 94 ? -22.443 -6.090 18.228 1.00 97.44 94 VAL A C 1
ATOM 728 O O . VAL A 1 94 ? -21.950 -7.202 18.423 1.00 97.44 94 VAL A O 1
ATOM 731 N N . ALA A 1 95 ? -23.482 -5.908 17.416 1.00 97.69 95 ALA A N 1
ATOM 732 C CA . ALA A 1 95 ? -24.062 -6.994 16.637 1.00 97.69 95 ALA A CA 1
ATOM 733 C C . ALA A 1 95 ? -23.129 -7.413 15.488 1.00 97.69 95 ALA A C 1
ATOM 735 O O . ALA A 1 95 ? -22.525 -6.574 14.808 1.00 97.69 95 ALA A O 1
ATOM 736 N N . VAL A 1 96 ? -23.056 -8.713 15.206 1.00 97.81 96 VAL A N 1
ATOM 737 C CA . VAL A 1 96 ? -22.263 -9.264 14.093 1.00 97.81 96 VAL A CA 1
ATOM 738 C C . VAL A 1 96 ? -22.687 -8.675 12.745 1.00 9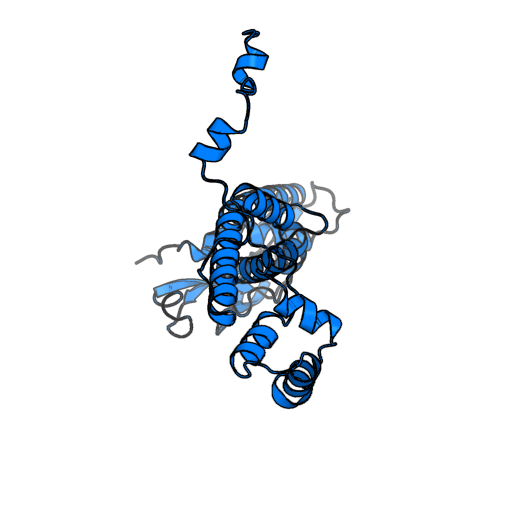7.81 96 VAL A C 1
ATOM 740 O O . VAL A 1 96 ? -21.826 -8.320 11.932 1.00 97.81 96 VAL A O 1
ATOM 743 N N . GLY A 1 97 ? -23.990 -8.478 12.525 1.00 97.69 97 GLY A N 1
ATOM 744 C CA . GLY A 1 97 ? -24.502 -7.840 11.309 1.00 97.69 97 GLY A CA 1
ATOM 745 C C . GLY A 1 97 ? -23.989 -6.408 11.129 1.00 97.69 97 GLY A C 1
ATOM 746 O O . GLY A 1 97 ? -23.633 -6.002 10.019 1.00 97.69 97 GLY A O 1
ATOM 747 N N . GLN A 1 98 ? -23.848 -5.657 12.227 1.00 97.44 98 GLN A N 1
ATOM 748 C CA . GLN A 1 98 ? -23.279 -4.310 12.196 1.00 97.44 98 GLN A CA 1
ATOM 749 C C . GLN A 1 98 ? -21.791 -4.338 11.826 1.00 97.44 98 GLN A C 1
ATOM 751 O O . GLN A 1 98 ? -21.366 -3.566 10.967 1.00 97.44 98 GLN A O 1
ATOM 756 N N . LEU A 1 99 ? -21.004 -5.256 12.397 1.00 97.12 99 LEU A N 1
ATOM 757 C CA . LEU A 1 99 ? -19.584 -5.411 12.055 1.00 97.12 99 LEU A CA 1
ATOM 758 C C . LEU A 1 99 ? -19.376 -5.704 10.563 1.00 97.12 99 LEU A C 1
ATOM 760 O O . LEU A 1 99 ? -18.496 -5.118 9.927 1.00 97.12 99 LEU A O 1
ATOM 764 N N . ARG A 1 100 ? -20.201 -6.586 9.986 1.00 97.25 100 ARG A N 1
ATOM 765 C CA . ARG A 1 100 ? -20.166 -6.906 8.550 1.00 97.25 100 ARG A CA 1
ATOM 766 C C . ARG A 1 100 ? -20.515 -5.690 7.698 1.00 97.25 100 ARG A C 1
ATOM 768 O O . ARG A 1 100 ? -19.785 -5.379 6.756 1.00 97.25 100 ARG A O 1
ATOM 775 N N . HIS A 1 101 ? -21.582 -4.978 8.059 1.00 97.31 101 HIS A N 1
ATOM 776 C CA . HIS A 1 101 ? -22.001 -3.762 7.367 1.00 97.31 101 HIS A CA 1
ATOM 777 C C . HIS A 1 101 ? -20.911 -2.679 7.394 1.00 97.31 101 HIS A C 1
ATOM 779 O O . HIS A 1 101 ? -20.544 -2.134 6.350 1.00 97.31 101 HIS A O 1
ATOM 785 N N . GLU A 1 102 ? -20.336 -2.405 8.568 1.00 96.69 102 GLU A N 1
ATOM 786 C CA . GLU A 1 102 ? -19.244 -1.442 8.732 1.00 96.69 102 GLU A CA 1
ATOM 787 C C . GLU A 1 102 ? -18.020 -1.825 7.899 1.00 96.69 102 GLU A C 1
ATOM 789 O O . GLU A 1 102 ? -17.421 -0.966 7.249 1.00 96.69 102 GLU A O 1
ATOM 794 N N . ALA A 1 103 ? -17.659 -3.109 7.881 1.00 96.38 103 ALA A N 1
ATOM 795 C CA . ALA A 1 103 ? -16.507 -3.607 7.145 1.00 96.38 103 ALA A CA 1
ATOM 796 C C . ALA A 1 103 ? -16.697 -3.578 5.623 1.00 96.38 103 ALA A C 1
ATOM 798 O O . ALA A 1 103 ? -15.709 -3.424 4.895 1.00 96.38 103 ALA A O 1
ATOM 799 N N . GLU A 1 104 ? -17.926 -3.728 5.130 1.00 96.81 104 GLU A N 1
ATOM 800 C CA . GLU A 1 104 ? -18.243 -3.575 3.709 1.00 96.81 104 GLU A CA 1
ATOM 801 C C . GLU A 1 104 ? -18.253 -2.098 3.305 1.00 96.81 104 GLU A C 1
ATOM 803 O O . GLU A 1 104 ? -17.612 -1.708 2.329 1.00 96.81 104 GLU A O 1
ATOM 808 N N . ALA A 1 105 ? -18.864 -1.231 4.112 1.00 96.31 105 ALA A N 1
ATOM 809 C CA . ALA A 1 105 ? -18.809 0.209 3.883 1.00 96.31 105 ALA A CA 1
ATOM 810 C C . ALA A 1 105 ? -17.358 0.734 3.914 1.00 96.31 105 ALA A C 1
ATOM 812 O O . ALA A 1 105 ? -16.958 1.543 3.073 1.00 96.31 105 ALA A O 1
ATOM 813 N N . ALA A 1 106 ? -16.542 0.227 4.844 1.00 94.94 106 ALA A N 1
ATOM 814 C CA . ALA A 1 106 ? -15.116 0.516 4.928 1.00 94.94 106 ALA A CA 1
ATOM 815 C C . ALA A 1 106 ? -14.361 0.055 3.678 1.00 94.94 106 ALA A C 1
ATOM 817 O O . ALA A 1 106 ? -13.523 0.793 3.165 1.00 94.94 106 ALA A O 1
ATOM 818 N N . ARG A 1 107 ? -14.673 -1.132 3.139 1.00 95.38 107 ARG A N 1
ATOM 819 C CA . ARG A 1 107 ? -14.087 -1.617 1.881 1.00 95.38 107 ARG A CA 1
ATOM 820 C C . ARG A 1 107 ? -14.311 -0.604 0.752 1.00 95.38 107 ARG A C 1
ATOM 822 O O . ARG A 1 107 ? -13.343 -0.223 0.097 1.00 95.38 107 ARG A O 1
ATOM 829 N N . TRP A 1 108 ? -15.537 -0.125 0.557 1.00 95.19 108 TRP A N 1
ATOM 830 C CA . TRP A 1 108 ? -15.839 0.848 -0.500 1.00 95.19 108 TRP A CA 1
ATOM 831 C C . TRP A 1 108 ? -15.156 2.199 -0.289 1.00 95.19 108 TRP A C 1
ATOM 833 O O . TRP A 1 108 ? -14.595 2.752 -1.235 1.00 95.19 108 TRP A O 1
ATOM 843 N N . ARG A 1 109 ? -15.127 2.712 0.946 1.00 93.81 109 ARG A N 1
ATOM 844 C CA . ARG A 1 109 ? -14.414 3.963 1.255 1.00 93.81 109 ARG A CA 1
ATOM 845 C C . ARG A 1 109 ? -12.917 3.839 0.984 1.00 93.81 109 ARG A C 1
ATOM 847 O O . ARG A 1 109 ? -12.361 4.681 0.283 1.00 93.81 109 ARG A O 1
ATOM 854 N N . LEU A 1 110 ? -12.281 2.758 1.442 1.00 93.06 110 LEU A N 1
ATOM 855 C CA . LEU A 1 110 ? -10.870 2.481 1.159 1.00 93.06 110 LEU A CA 1
ATOM 856 C C . LEU A 1 110 ? -10.594 2.413 -0.345 1.00 93.06 110 LEU A C 1
ATOM 858 O O . LEU A 1 110 ? -9.594 2.967 -0.803 1.00 93.06 110 LEU A O 1
ATOM 862 N N . PHE A 1 111 ? -11.467 1.749 -1.108 1.00 93.94 111 PHE A N 1
ATOM 863 C CA . PHE A 1 111 ? -11.332 1.653 -2.558 1.00 93.94 111 PHE A CA 1
ATOM 864 C C . PHE A 1 111 ? -11.362 3.035 -3.212 1.00 93.94 111 PHE A C 1
ATOM 866 O O . PHE A 1 111 ? -10.408 3.397 -3.899 1.00 93.94 111 PHE A O 1
ATOM 873 N N . SER A 1 112 ? -12.399 3.832 -2.944 1.00 91.62 112 SER A N 1
ATOM 874 C CA . SER A 1 112 ? -12.559 5.179 -3.505 1.00 91.62 112 SER A CA 1
ATOM 875 C C . SER A 1 112 ? -11.371 6.085 -3.185 1.00 91.62 112 SER A C 1
ATOM 877 O O . SER A 1 112 ? -10.879 6.820 -4.046 1.00 91.62 112 SER A O 1
ATOM 879 N N . GLU A 1 113 ? -10.854 5.996 -1.959 1.00 89.69 113 GLU A N 1
ATOM 880 C CA . GLU A 1 113 ? -9.681 6.759 -1.548 1.00 89.69 113 GLU A CA 1
ATOM 881 C C . GLU A 1 113 ? -8.424 6.384 -2.322 1.00 89.69 113 GLU A C 1
ATOM 883 O O . GLU A 1 113 ? -7.728 7.256 -2.850 1.00 89.69 113 GLU A O 1
ATOM 888 N N . LEU A 1 114 ? -8.134 5.088 -2.405 1.00 91.25 114 LEU A N 1
ATOM 889 C CA . LEU A 1 114 ? -6.963 4.585 -3.114 1.00 91.25 114 LEU A CA 1
ATOM 890 C C . LEU A 1 114 ? -7.074 4.824 -4.618 1.00 91.25 114 LEU A C 1
ATOM 892 O O . LEU A 1 114 ? -6.066 5.148 -5.248 1.00 91.25 114 LEU A O 1
ATOM 896 N N . ASN A 1 115 ? -8.288 4.762 -5.168 1.00 90.38 115 ASN A N 1
ATOM 897 C CA . ASN A 1 115 ? -8.545 5.048 -6.572 1.00 90.38 115 ASN A CA 1
ATOM 898 C C . ASN A 1 115 ? -8.115 6.477 -6.937 1.00 90.38 115 ASN A C 1
ATOM 900 O O . ASN A 1 115 ? -7.406 6.695 -7.913 1.00 90.38 115 ASN A O 1
ATOM 904 N N . SER A 1 116 ? -8.404 7.454 -6.070 1.00 89.44 116 SER A N 1
ATOM 905 C CA . SER A 1 116 ? -7.961 8.845 -6.268 1.00 89.44 116 SER A CA 1
ATOM 906 C C . SER A 1 116 ? -6.432 9.030 -6.259 1.00 89.44 116 SER A C 1
ATOM 908 O O . SER A 1 116 ? -5.907 10.072 -6.675 1.00 89.44 116 SER A O 1
ATOM 910 N N . TRP A 1 117 ? -5.691 8.053 -5.728 1.00 92.56 117 TRP A N 1
ATOM 911 C CA . TRP A 1 117 ? -4.235 8.092 -5.623 1.00 92.56 117 TRP A CA 1
ATOM 912 C C . TRP A 1 117 ? -3.536 7.298 -6.714 1.00 92.56 117 TRP A C 1
ATOM 914 O O . TRP A 1 117 ? -2.381 7.618 -7.010 1.00 92.56 117 TRP A O 1
ATOM 924 N N . VAL A 1 118 ? -4.187 6.285 -7.292 1.00 95.81 118 VAL A N 1
ATOM 925 C CA . VAL A 1 118 ? -3.523 5.362 -8.212 1.00 95.81 118 VAL A CA 1
ATOM 926 C C . VAL A 1 118 ? -3.032 6.065 -9.469 1.00 95.81 118 VAL A C 1
ATOM 928 O O . VAL A 1 118 ? -1.849 5.947 -9.780 1.00 95.81 118 VAL A O 1
ATOM 931 N N . SER A 1 119 ? -3.849 6.911 -10.099 1.00 93.94 119 SER A N 1
ATOM 932 C CA . SER A 1 119 ? -3.462 7.643 -11.309 1.00 93.94 119 SER A CA 1
ATOM 933 C C . SER A 1 119 ? -2.250 8.534 -11.035 1.00 93.94 119 SER A C 1
ATOM 935 O O . SER A 1 119 ? -1.274 8.526 -11.777 1.00 93.94 119 SER A O 1
ATOM 937 N N . LYS A 1 120 ? -2.234 9.226 -9.886 1.00 95.25 120 LYS A N 1
ATOM 938 C CA . LYS A 1 120 ? -1.088 10.053 -9.466 1.00 95.25 120 LYS A CA 1
ATOM 939 C C . LYS A 1 120 ? 0.166 9.217 -9.219 1.00 95.25 120 LYS A C 1
ATOM 941 O O . LYS A 1 120 ? 1.269 9.669 -9.515 1.00 95.25 120 LYS A O 1
ATOM 946 N N . ALA A 1 121 ? 0.019 8.027 -8.637 1.00 97.12 121 ALA A N 1
ATOM 947 C CA . ALA A 1 121 ? 1.137 7.127 -8.385 1.00 97.12 121 ALA A CA 1
ATOM 948 C C . ALA A 1 121 ? 1.710 6.556 -9.690 1.00 97.12 121 ALA A C 1
ATOM 950 O O . ALA A 1 121 ? 2.931 6.521 -9.834 1.00 97.12 121 ALA A O 1
ATOM 951 N N . VAL A 1 122 ? 0.847 6.170 -10.632 1.00 97.81 122 VAL A N 1
ATOM 952 C CA . VAL A 1 122 ? 1.212 5.653 -11.958 1.00 97.81 122 VAL A CA 1
ATOM 953 C C . VAL A 1 122 ? 1.903 6.730 -12.790 1.00 97.81 122 VAL A C 1
ATOM 955 O O . VAL A 1 122 ? 3.024 6.505 -13.235 1.00 97.81 122 VAL A O 1
ATOM 958 N N . VAL A 1 123 ? 1.319 7.927 -12.901 1.00 96.62 123 VAL A N 1
ATOM 959 C CA . VAL A 1 123 ? 1.931 9.067 -13.610 1.00 96.62 123 VAL A CA 1
ATOM 960 C C . VAL A 1 123 ? 3.295 9.420 -13.013 1.00 96.62 123 VAL A C 1
ATOM 962 O O . VAL A 1 123 ? 4.271 9.588 -13.739 1.00 96.62 123 VAL A O 1
ATOM 965 N N . ALA A 1 124 ? 3.409 9.483 -11.682 1.00 96.44 124 ALA A N 1
ATOM 966 C CA . ALA A 1 124 ? 4.687 9.780 -11.036 1.00 96.44 124 ALA A CA 1
ATOM 967 C C . ALA A 1 124 ? 5.739 8.683 -11.278 1.00 96.44 124 ALA A C 1
ATOM 969 O O . ALA A 1 124 ? 6.905 8.994 -11.520 1.00 96.44 124 ALA A O 1
ATOM 970 N N . ALA A 1 125 ? 5.347 7.408 -11.214 1.00 96.56 125 ALA A N 1
ATOM 971 C CA . ALA A 1 125 ? 6.242 6.289 -11.498 1.00 96.56 125 ALA A CA 1
ATOM 972 C C . ALA A 1 125 ? 6.698 6.282 -12.966 1.00 96.56 125 ALA A C 1
ATOM 974 O O . ALA A 1 125 ? 7.876 6.059 -13.249 1.00 96.56 125 ALA A O 1
ATOM 975 N N . HIS A 1 126 ? 5.786 6.583 -13.888 1.00 96.44 126 HIS A N 1
ATOM 976 C CA . HIS A 1 126 ? 6.068 6.717 -15.313 1.00 96.44 126 HIS A CA 1
ATOM 977 C C . HIS A 1 126 ? 7.018 7.868 -15.625 1.00 96.44 126 HIS A C 1
ATOM 979 O O . HIS A 1 126 ? 8.000 7.645 -16.331 1.00 96.44 126 HIS A O 1
ATOM 985 N N . ALA A 1 127 ? 6.810 9.046 -15.039 1.00 95.44 127 ALA A N 1
ATOM 986 C CA . ALA A 1 127 ? 7.712 10.182 -15.210 1.00 95.44 127 ALA A CA 1
ATOM 987 C C . ALA A 1 127 ? 9.133 9.854 -14.724 1.00 95.44 127 ALA A C 1
ATOM 989 O O . ALA A 1 127 ? 10.109 10.083 -15.434 1.00 95.44 127 ALA A O 1
ATOM 990 N N . VAL A 1 128 ? 9.261 9.240 -13.539 1.00 94.31 128 VAL A N 1
ATOM 991 C CA . VAL A 1 128 ? 10.565 8.813 -13.000 1.00 94.31 128 VAL A CA 1
ATOM 992 C C . VAL A 1 128 ? 11.247 7.802 -13.923 1.00 94.31 128 VAL A C 1
ATOM 994 O O . VAL A 1 128 ? 12.457 7.882 -14.137 1.00 94.31 128 VAL A O 1
ATOM 997 N N . ARG A 1 129 ? 10.489 6.847 -14.471 1.00 92.06 129 ARG A N 1
ATOM 998 C CA . ARG A 1 129 ? 11.030 5.805 -15.350 1.00 92.06 129 ARG A CA 1
ATOM 999 C C . ARG A 1 129 ? 11.419 6.344 -16.726 1.00 92.06 129 ARG A C 1
ATOM 1001 O O . ARG A 1 129 ? 12.483 5.982 -17.219 1.00 92.06 129 ARG A O 1
ATOM 1008 N N . SER A 1 130 ? 10.608 7.226 -17.305 1.00 92.88 130 SER A N 1
ATOM 1009 C CA . SER A 1 130 ? 10.902 7.893 -18.581 1.00 92.88 130 SER A CA 1
ATOM 1010 C C . SER A 1 130 ? 12.186 8.720 -18.468 1.00 92.88 130 SER A C 1
ATOM 1012 O O . SER A 1 130 ? 13.126 8.486 -19.229 1.00 92.88 130 SER A O 1
ATOM 1014 N N . ALA A 1 131 ? 12.306 9.535 -17.413 1.00 92.25 131 ALA A N 1
ATOM 1015 C CA . ALA A 1 131 ? 13.508 10.318 -17.138 1.00 92.25 131 ALA A CA 1
ATOM 1016 C C . ALA A 1 131 ? 14.756 9.439 -16.909 1.00 92.25 131 ALA A C 1
ATOM 1018 O O . ALA A 1 131 ? 15.847 9.755 -17.389 1.00 92.25 131 ALA A O 1
ATOM 1019 N N . GLU A 1 132 ? 14.622 8.312 -16.197 1.00 93.75 132 GLU A N 1
ATOM 1020 C CA . GLU A 1 132 ? 15.729 7.370 -15.977 1.00 93.75 132 GLU A CA 1
ATOM 1021 C C . GLU A 1 132 ? 16.214 6.719 -17.276 1.00 93.75 132 GLU A C 1
ATOM 1023 O O . GLU A 1 132 ? 17.426 6.601 -17.488 1.00 93.75 132 GLU A O 1
ATOM 1028 N N . ILE A 1 133 ? 15.289 6.304 -18.144 1.00 91.31 133 ILE A N 1
ATOM 1029 C CA . ILE A 1 133 ? 15.612 5.696 -19.438 1.00 91.31 133 ILE A CA 1
ATOM 1030 C C . ILE A 1 133 ? 16.245 6.734 -20.363 1.00 91.31 133 ILE A C 1
ATOM 1032 O O . ILE A 1 133 ? 17.281 6.447 -20.966 1.00 91.31 133 ILE A O 1
ATOM 1036 N N . ALA A 1 134 ? 15.685 7.944 -20.422 1.00 91.06 134 ALA A N 1
ATOM 1037 C CA . ALA A 1 134 ? 16.224 9.042 -21.213 1.00 91.06 134 ALA A CA 1
ATOM 1038 C C . ALA A 1 134 ? 17.658 9.391 -20.792 1.00 91.06 134 ALA A C 1
ATOM 1040 O O . ALA A 1 134 ? 18.572 9.403 -21.620 1.00 91.06 134 ALA A O 1
ATOM 1041 N N . SER A 1 135 ? 17.880 9.555 -19.482 1.00 91.00 135 SER A N 1
ATOM 1042 C CA . SER A 1 135 ? 19.197 9.838 -18.907 1.00 91.00 135 SER A CA 1
ATOM 1043 C C . SER A 1 135 ? 20.202 8.713 -19.164 1.00 91.00 135 SER A C 1
ATOM 1045 O O . SER A 1 135 ? 21.320 8.979 -19.602 1.00 91.00 135 SER A O 1
ATOM 1047 N N . SER A 1 136 ? 19.817 7.449 -18.957 1.00 88.75 136 SER A N 1
ATOM 1048 C CA . SER A 1 136 ? 20.726 6.307 -19.150 1.00 88.75 136 SER A CA 1
ATOM 1049 C C . SER A 1 136 ? 21.150 6.108 -20.603 1.00 88.75 136 SER A C 1
ATOM 1051 O O . SER A 1 136 ? 22.173 5.478 -20.865 1.00 88.75 136 SER A O 1
ATOM 1053 N N . ARG A 1 137 ? 20.357 6.617 -21.548 1.00 83.81 137 ARG A N 1
ATOM 1054 C CA . ARG A 1 137 ? 20.576 6.454 -22.987 1.00 83.81 137 ARG A CA 1
ATOM 1055 C C . ARG A 1 137 ? 21.064 7.718 -23.678 1.00 83.81 137 ARG A C 1
ATOM 1057 O O . ARG A 1 137 ? 21.349 7.656 -24.870 1.00 83.81 137 ARG A O 1
ATOM 1064 N N . ASN A 1 138 ? 21.166 8.824 -22.945 1.00 85.50 138 ASN A N 1
ATOM 1065 C CA . ASN A 1 138 ? 21.494 10.135 -23.490 1.00 85.50 138 ASN A CA 1
ATOM 1066 C C . ASN A 1 138 ? 20.564 10.536 -24.655 1.00 85.50 138 ASN A C 1
ATOM 1068 O O . ASN A 1 138 ? 21.020 10.997 -25.700 1.00 85.50 138 ASN A O 1
ATOM 1072 N N . ILE A 1 139 ? 19.259 10.308 -24.482 1.00 86.00 139 ILE A N 1
ATOM 1073 C CA . ILE A 1 139 ? 18.205 10.707 -25.429 1.00 86.00 139 ILE A CA 1
ATOM 1074 C C . ILE A 1 139 ? 17.286 11.750 -24.784 1.00 86.00 139 ILE A C 1
ATOM 1076 O O . ILE A 1 139 ? 17.336 11.972 -23.574 1.00 86.00 139 ILE A O 1
ATOM 1080 N N . ARG A 1 140 ? 16.432 12.388 -25.592 1.00 86.44 140 ARG A N 1
ATOM 1081 C CA . ARG A 1 140 ? 15.403 13.306 -25.091 1.00 86.44 140 ARG A CA 1
ATOM 1082 C C . ARG A 1 140 ? 14.436 12.564 -24.164 1.00 86.44 140 ARG A C 1
ATOM 1084 O O . ARG A 1 140 ? 14.034 11.443 -24.463 1.00 86.44 140 ARG A O 1
ATOM 1091 N N . ASP A 1 141 ? 14.052 13.218 -23.071 1.00 88.81 141 ASP A N 1
ATOM 1092 C CA . ASP A 1 141 ? 12.995 12.736 -22.184 1.00 88.81 141 ASP A CA 1
ATOM 1093 C C . ASP A 1 141 ? 11.640 12.882 -22.883 1.00 88.81 141 ASP A C 1
ATOM 1095 O O . ASP A 1 141 ? 11.146 13.994 -23.087 1.00 88.81 141 ASP A O 1
ATOM 1099 N N . VAL A 1 142 ? 11.107 11.751 -23.342 1.00 85.44 142 VAL A N 1
ATOM 1100 C CA . VAL A 1 142 ? 9.817 11.637 -24.025 1.00 85.44 142 VAL A CA 1
ATOM 1101 C C . VAL A 1 142 ? 8.983 10.596 -23.271 1.00 85.44 142 VAL A C 1
ATOM 1103 O O . VAL A 1 142 ? 9.519 9.534 -22.931 1.00 85.44 142 VAL A O 1
ATOM 1106 N N . PRO A 1 143 ? 7.691 10.867 -23.008 1.00 88.19 143 PRO A N 1
ATOM 1107 C CA . PRO A 1 143 ? 6.776 9.906 -22.401 1.00 88.19 143 PRO A CA 1
ATOM 1108 C C . PRO A 1 143 ? 6.796 8.545 -23.109 1.00 88.19 143 PRO A C 1
ATOM 1110 O O . PRO A 1 143 ? 6.605 8.456 -24.317 1.00 88.19 143 PRO A O 1
ATOM 1113 N N . LEU A 1 144 ? 6.998 7.467 -22.345 1.00 89.94 144 LEU A N 1
ATOM 1114 C CA . LEU A 1 144 ? 6.987 6.095 -22.883 1.00 89.94 144 LEU A CA 1
ATOM 1115 C C . LEU A 1 144 ? 5.580 5.526 -23.117 1.00 89.94 144 LEU A C 1
ATOM 1117 O O . LEU A 1 144 ? 5.443 4.497 -23.765 1.00 89.94 144 LEU A O 1
ATOM 1121 N N . LEU A 1 145 ? 4.569 6.156 -22.524 1.00 92.38 145 LEU A N 1
ATOM 1122 C CA . LEU A 1 145 ? 3.159 5.776 -22.548 1.00 92.38 145 LEU A CA 1
ATOM 1123 C C . LEU A 1 145 ? 2.366 7.077 -22.664 1.00 92.38 145 LEU A C 1
ATOM 1125 O O . LEU A 1 145 ? 2.763 8.082 -22.065 1.00 92.38 145 LEU A O 1
ATOM 1129 N N . ASP A 1 146 ? 1.285 7.045 -23.430 1.00 91.81 146 ASP A N 1
ATOM 1130 C CA . ASP A 1 146 ? 0.324 8.137 -23.538 1.00 91.81 146 ASP A CA 1
ATOM 1131 C C . ASP A 1 146 ? -0.681 8.110 -22.371 1.00 91.81 146 ASP A C 1
ATOM 1133 O O . ASP A 1 146 ? -0.660 7.218 -21.515 1.00 91.81 146 ASP A O 1
ATOM 1137 N N . SER A 1 147 ? -1.549 9.122 -22.297 1.00 92.88 147 SER A N 1
ATOM 1138 C CA . SER A 1 147 ? -2.538 9.227 -21.217 1.00 92.88 147 SER A CA 1
ATOM 1139 C C . SER A 1 147 ? -3.492 8.021 -21.161 1.00 92.88 147 SER A C 1
ATOM 1141 O O . SER A 1 147 ? -3.630 7.468 -20.068 1.00 92.88 147 SER A O 1
ATOM 1143 N N . PRO A 1 148 ? -4.077 7.535 -22.280 1.00 95.31 148 PRO A N 1
ATOM 1144 C CA . PRO A 1 148 ? -4.927 6.342 -22.256 1.00 95.31 148 PRO A CA 1
ATOM 1145 C C . PRO A 1 148 ? -4.206 5.087 -21.748 1.00 95.31 148 PRO A C 1
ATOM 1147 O O . PRO A 1 148 ? -4.766 4.332 -20.952 1.00 95.31 148 PRO A O 1
ATOM 1150 N N . ALA A 1 149 ? -2.942 4.866 -22.132 1.00 94.38 149 ALA A N 1
ATOM 1151 C CA . ALA A 1 149 ? -2.178 3.734 -21.614 1.00 94.38 149 ALA A CA 1
ATOM 1152 C C . ALA A 1 149 ? -1.907 3.859 -20.106 1.00 94.38 149 ALA A C 1
ATOM 1154 O O . ALA A 1 149 ? -1.923 2.856 -19.392 1.00 94.38 149 ALA A O 1
ATOM 1155 N N . LEU A 1 150 ? -1.675 5.070 -19.589 1.00 95.94 150 LEU A N 1
ATOM 1156 C CA . LEU A 1 150 ? -1.497 5.291 -18.150 1.00 95.94 150 LEU A CA 1
ATOM 1157 C C . LEU A 1 150 ? -2.786 5.054 -17.355 1.00 95.94 150 LEU A C 1
ATOM 1159 O O . LEU A 1 150 ? -2.715 4.526 -16.243 1.00 95.94 150 LEU A O 1
ATOM 1163 N N . GLU A 1 151 ? -3.943 5.405 -17.914 1.00 95.81 151 GLU A N 1
ATOM 1164 C CA . GLU A 1 151 ? -5.252 5.092 -17.332 1.00 95.81 151 GLU A CA 1
ATOM 1165 C C . GLU A 1 151 ? -5.483 3.579 -17.287 1.00 95.81 151 GLU A C 1
ATOM 1167 O O . GLU A 1 151 ? -5.733 3.041 -16.209 1.00 95.81 151 GLU A O 1
ATOM 1172 N N . ALA A 1 152 ? -5.243 2.870 -18.395 1.00 96.06 152 ALA A N 1
ATOM 1173 C CA . ALA A 1 152 ? -5.346 1.410 -18.439 1.00 96.06 152 ALA A CA 1
ATOM 1174 C C . ALA A 1 152 ? -4.426 0.722 -17.411 1.00 96.06 152 ALA A C 1
ATOM 1176 O O . ALA A 1 152 ? -4.819 -0.244 -16.757 1.00 96.06 152 ALA A O 1
ATOM 1177 N N . VAL A 1 153 ? -3.207 1.238 -17.209 1.00 96.88 153 VAL A N 1
ATOM 1178 C CA . VAL A 1 153 ? -2.287 0.739 -16.170 1.00 96.88 153 VAL A CA 1
ATOM 1179 C C . VAL A 1 153 ? -2.820 0.997 -14.760 1.00 96.88 153 VAL A C 1
ATOM 1181 O O . VAL A 1 153 ? -2.619 0.165 -13.872 1.00 96.88 153 VAL A O 1
ATOM 1184 N N . ALA A 1 154 ? -3.459 2.143 -14.523 1.00 96.75 154 ALA A N 1
ATOM 1185 C CA . ALA A 1 154 ? -4.042 2.477 -13.228 1.00 96.75 154 ALA A CA 1
ATOM 1186 C C . ALA A 1 154 ? -5.247 1.582 -12.899 1.00 96.75 154 ALA A C 1
ATOM 1188 O O . ALA A 1 154 ? -5.318 1.066 -11.778 1.00 96.75 154 ALA A O 1
ATOM 1189 N N . ASP A 1 155 ? -6.124 1.344 -13.875 1.00 95.88 155 ASP A N 1
ATOM 1190 C CA . ASP A 1 155 ? -7.284 0.462 -13.742 1.00 95.88 155 ASP A CA 1
ATOM 1191 C C . ASP A 1 155 ? -6.846 -0.981 -13.487 1.00 95.88 155 ASP A C 1
ATOM 1193 O O . ASP A 1 155 ? -7.224 -1.574 -12.474 1.00 95.88 155 ASP A O 1
ATOM 1197 N N . GLU A 1 156 ? -5.947 -1.515 -14.317 1.00 95.44 156 GLU A N 1
ATOM 1198 C CA . GLU A 1 156 ? -5.399 -2.864 -14.139 1.00 95.44 156 GLU A CA 1
ATOM 1199 C C . GLU A 1 156 ? -4.713 -3.016 -12.771 1.00 95.44 156 GLU A C 1
ATOM 1201 O O . GLU A 1 156 ? -4.876 -4.019 -12.072 1.00 95.44 156 GLU A O 1
ATOM 1206 N N . LEU A 1 157 ? -3.979 -1.993 -12.317 1.00 95.69 157 LEU A N 1
ATOM 1207 C CA . LEU A 1 157 ? -3.359 -2.014 -10.995 1.00 95.69 157 LEU A CA 1
ATOM 1208 C C . LEU A 1 157 ? -4.395 -2.069 -9.866 1.00 95.69 157 LEU A C 1
ATOM 1210 O O . LEU A 1 157 ? -4.134 -2.733 -8.861 1.00 95.69 157 LEU A O 1
ATOM 1214 N N . MET A 1 158 ? -5.528 -1.376 -9.981 1.00 95.19 158 MET A N 1
ATOM 1215 C CA . MET A 1 158 ? -6.549 -1.336 -8.930 1.00 95.19 158 MET A CA 1
ATOM 1216 C C . MET A 1 158 ? -7.454 -2.566 -8.930 1.00 95.19 158 MET A C 1
ATOM 1218 O O . MET A 1 158 ? -7.645 -3.164 -7.863 1.00 95.19 158 MET A O 1
ATOM 1222 N N . VAL A 1 159 ? -8.004 -2.914 -10.096 1.00 93.19 159 VAL A N 1
ATOM 1223 C CA . VAL A 1 159 ? -9.122 -3.860 -10.256 1.00 93.19 159 VAL A CA 1
ATOM 1224 C C . VAL A 1 159 ? -8.820 -5.061 -11.151 1.00 93.19 159 VAL A C 1
ATOM 1226 O O . VAL A 1 159 ? -9.674 -5.938 -11.242 1.00 93.19 159 VAL A O 1
ATOM 1229 N N . GLY A 1 160 ? -7.635 -5.136 -11.763 1.00 89.75 160 GLY A N 1
ATOM 1230 C CA . GLY A 1 160 ? -7.227 -6.285 -12.573 1.00 89.75 160 GLY A CA 1
ATOM 1231 C C . GLY A 1 160 ? -7.155 -7.593 -11.783 1.00 89.75 160 GLY A C 1
ATOM 1232 O O . GLY A 1 160 ? -7.348 -7.631 -10.558 1.00 89.75 160 GLY A O 1
ATOM 1233 N N . ASP A 1 161 ? -6.826 -8.684 -12.473 1.00 86.69 161 ASP A N 1
ATOM 1234 C CA . ASP A 1 161 ? -6.698 -9.995 -11.841 1.00 86.69 161 ASP A CA 1
ATOM 1235 C C . ASP A 1 161 ? -5.601 -9.963 -10.772 1.00 86.69 161 ASP A C 1
ATOM 1237 O O . ASP A 1 161 ? -4.431 -9.656 -11.013 1.00 86.69 161 ASP A O 1
ATOM 1241 N N . HIS A 1 162 ? -6.003 -10.251 -9.533 1.00 84.75 162 HIS A N 1
ATOM 1242 C CA . HIS A 1 162 ? -5.186 -10.036 -8.342 1.00 84.75 162 HIS A CA 1
ATOM 1243 C C . HIS A 1 162 ? -4.739 -8.580 -8.132 1.00 84.75 162 HIS A C 1
ATOM 1245 O O . HIS A 1 162 ? -3.647 -8.379 -7.613 1.00 84.75 162 HIS A O 1
ATOM 1251 N N . GLY A 1 163 ? -5.535 -7.563 -8.469 1.00 91.69 163 GLY A N 1
ATOM 1252 C CA . GLY A 1 163 ? -5.200 -6.137 -8.333 1.00 91.69 163 GLY A CA 1
ATOM 1253 C C . GLY A 1 163 ? -4.770 -5.702 -6.923 1.00 91.69 163 GLY A C 1
ATOM 1254 O O . GLY A 1 163 ? -5.059 -6.365 -5.920 1.00 91.69 163 GLY A O 1
ATOM 1255 N N . PHE A 1 164 ? -4.070 -4.568 -6.827 1.00 95.06 164 PHE A N 1
ATOM 1256 C CA . PHE A 1 164 ? -3.510 -4.008 -5.590 1.00 95.06 164 PHE A CA 1
ATOM 1257 C C . PHE A 1 164 ? -4.521 -3.997 -4.446 1.00 95.06 164 PHE A C 1
ATOM 1259 O O . PHE A 1 164 ? -4.195 -4.448 -3.347 1.00 95.06 164 PHE A O 1
ATOM 1266 N N . PHE A 1 165 ? -5.743 -3.524 -4.705 1.00 94.06 165 PHE A N 1
ATOM 1267 C CA . PHE A 1 165 ? -6.758 -3.390 -3.668 1.00 94.06 165 PHE A CA 1
ATOM 1268 C C . PHE A 1 165 ? -7.109 -4.746 -3.043 1.00 94.06 165 PHE A C 1
ATOM 1270 O O . PHE A 1 165 ? -7.056 -4.895 -1.821 1.00 94.06 165 PHE A O 1
ATOM 1277 N N . SER A 1 166 ? -7.360 -5.762 -3.873 1.00 92.38 166 SER A N 1
ATOM 1278 C CA . SER A 1 166 ? -7.670 -7.118 -3.407 1.00 92.38 166 SER A CA 1
ATOM 1279 C C . SER A 1 166 ? -6.527 -7.734 -2.589 1.00 92.38 166 SER A C 1
ATOM 1281 O O . SER A 1 166 ? -6.769 -8.313 -1.530 1.00 92.38 166 SER A O 1
ATOM 1283 N N . ARG A 1 167 ? -5.271 -7.539 -3.021 1.00 94.44 167 ARG A N 1
ATOM 1284 C CA . ARG A 1 167 ? -4.075 -8.033 -2.315 1.00 94.44 167 ARG A CA 1
ATOM 1285 C C . ARG A 1 167 ? -3.803 -7.283 -1.016 1.00 94.44 167 ARG A C 1
ATOM 1287 O O . ARG A 1 167 ? -3.213 -7.846 -0.099 1.00 94.44 167 ARG A O 1
ATOM 1294 N N . MET A 1 168 ? -4.190 -6.013 -0.938 1.00 94.81 168 MET A N 1
ATOM 1295 C CA . MET A 1 168 ? -3.944 -5.153 0.216 1.00 94.81 168 MET A CA 1
ATOM 1296 C C . MET A 1 168 ? -4.829 -5.532 1.411 1.00 94.81 168 MET A C 1
ATOM 1298 O O . MET A 1 168 ? -4.337 -5.568 2.539 1.00 94.81 168 MET A O 1
ATOM 1302 N N . LEU A 1 169 ? -6.110 -5.839 1.185 1.00 93.69 169 LEU A N 1
ATOM 1303 C CA . LEU A 1 169 ? -7.077 -6.146 2.249 1.00 93.69 169 LEU A CA 1
ATOM 1304 C C . LEU A 1 169 ? -6.620 -7.236 3.248 1.00 93.69 169 LEU A C 1
ATOM 1306 O O . LEU A 1 169 ? -6.682 -6.981 4.450 1.00 93.69 169 LEU A O 1
ATOM 1310 N N . PRO A 1 170 ? -6.100 -8.408 2.829 1.00 94.44 170 PRO A N 1
ATOM 1311 C CA . PRO A 1 170 ? -5.606 -9.416 3.773 1.00 94.44 170 PRO A CA 1
ATOM 1312 C C . PRO A 1 170 ? -4.292 -9.025 4.473 1.00 94.44 170 PRO A C 1
ATOM 1314 O O . PRO A 1 170 ? -3.864 -9.708 5.402 1.00 94.44 170 PRO A O 1
ATOM 1317 N N . LEU A 1 171 ? -3.607 -7.961 4.035 1.00 95.56 171 LEU A N 1
ATOM 1318 C CA . LEU A 1 171 ? -2.393 -7.460 4.687 1.00 95.56 171 LEU A CA 1
ATOM 1319 C C . LEU A 1 171 ? -2.717 -6.475 5.808 1.00 95.56 171 LEU A C 1
ATOM 1321 O O . LEU A 1 171 ? -2.078 -6.531 6.855 1.00 95.56 171 LEU A O 1
ATOM 1325 N N . ILE A 1 172 ? -3.690 -5.584 5.601 1.00 94.50 172 ILE A N 1
ATOM 1326 C CA . ILE A 1 172 ? -4.008 -4.502 6.552 1.00 94.50 172 ILE A CA 1
ATOM 1327 C C . ILE A 1 172 ? -4.639 -5.009 7.851 1.00 94.50 172 ILE A C 1
ATOM 1329 O O . ILE A 1 172 ? -4.538 -4.338 8.870 1.00 94.50 172 ILE A O 1
ATOM 1333 N N . VAL A 1 173 ? -5.250 -6.195 7.821 1.00 95.19 173 VAL A N 1
ATOM 1334 C CA . VAL A 1 173 ? -5.873 -6.815 9.000 1.00 95.19 173 VAL A CA 1
ATOM 1335 C C . VAL A 1 173 ? -4.879 -7.572 9.879 1.00 95.19 173 VAL A C 1
ATOM 1337 O O . VAL A 1 173 ? -5.173 -7.872 11.032 1.00 95.19 173 VAL A O 1
ATOM 1340 N N . ARG A 1 174 ? -3.673 -7.858 9.369 1.00 94.25 174 ARG A N 1
ATOM 1341 C CA . ARG A 1 174 ? -2.641 -8.561 10.143 1.00 94.25 174 ARG A CA 1
ATOM 1342 C C . ARG A 1 174 ? -2.258 -7.724 11.357 1.00 94.25 174 ARG A C 1
ATOM 1344 O O . ARG A 1 174 ? -2.023 -6.525 11.233 1.00 94.25 174 ARG A O 1
ATOM 1351 N N . GLN A 1 175 ? -2.135 -8.365 12.513 1.00 89.25 175 GLN A N 1
ATOM 1352 C CA . GLN A 1 175 ? -1.856 -7.681 13.777 1.00 89.25 175 GLN A CA 1
ATOM 1353 C C . GLN A 1 175 ? -0.560 -6.861 13.740 1.00 89.25 175 GLN A C 1
ATOM 1355 O O . GLN A 1 175 ? -0.549 -5.734 14.212 1.00 89.25 175 GLN A O 1
ATOM 1360 N N . THR A 1 176 ? 0.487 -7.375 13.091 1.00 90.69 176 THR A N 1
ATOM 1361 C CA . THR A 1 176 ? 1.780 -6.683 12.943 1.00 90.69 176 THR A CA 1
ATOM 1362 C C . THR A 1 176 ? 1.791 -5.640 11.818 1.00 90.69 176 THR A C 1
ATOM 1364 O O . THR A 1 176 ? 2.831 -5.053 11.496 1.00 90.69 176 THR A O 1
ATOM 1367 N N . CYS A 1 177 ? 0.671 -5.460 11.112 1.00 90.31 177 CYS A N 1
ATOM 1368 C CA . CYS A 1 177 ? 0.558 -4.411 10.113 1.00 90.31 177 CYS A CA 1
ATOM 1369 C C . CYS A 1 177 ? 0.528 -3.065 10.840 1.00 90.31 177 CYS A C 1
ATOM 1371 O O . CYS A 1 177 ? -0.194 -2.893 11.815 1.00 90.31 177 CYS A O 1
ATOM 1373 N N . PHE A 1 178 ? 1.314 -2.106 10.352 1.00 90.31 178 PHE A N 1
ATOM 1374 C CA . PHE A 1 178 ? 1.454 -0.752 10.908 1.00 90.31 178 PHE A CA 1
ATOM 1375 C C . PHE A 1 178 ? 2.312 -0.585 12.175 1.00 90.31 178 PHE A C 1
ATOM 1377 O O . PHE A 1 178 ? 2.550 0.554 12.574 1.00 90.31 178 PHE A O 1
ATOM 1384 N N . ASP A 1 179 ? 2.916 -1.649 12.718 1.00 89.31 179 ASP A N 1
ATOM 1385 C CA . ASP A 1 179 ? 3.816 -1.564 13.891 1.00 89.31 179 ASP A CA 1
ATOM 1386 C C . ASP A 1 179 ? 4.923 -0.507 13.741 1.00 89.31 179 ASP A C 1
ATOM 1388 O O . ASP A 1 179 ? 5.361 0.123 14.698 1.00 89.31 179 ASP A O 1
ATOM 1392 N N . LYS A 1 180 ? 5.411 -0.310 12.512 1.00 84.62 180 LYS A N 1
ATOM 1393 C CA . LYS A 1 180 ? 6.530 0.599 12.215 1.00 84.62 180 LYS A CA 1
ATOM 1394 C C . LYS A 1 180 ? 6.102 1.889 11.525 1.00 84.62 180 LYS A C 1
ATOM 1396 O O . LYS A 1 180 ? 6.896 2.825 11.428 1.00 84.62 180 LYS A O 1
ATOM 1401 N N . VAL A 1 181 ? 4.900 1.923 10.958 1.00 83.81 181 VAL A N 1
ATOM 1402 C CA . VAL A 1 181 ? 4.488 2.954 10.002 1.00 83.81 181 VAL A CA 1
ATOM 1403 C C . VAL A 1 181 ? 2.986 3.151 10.102 1.00 83.81 181 VAL A C 1
ATOM 1405 O O . VAL A 1 181 ? 2.253 2.175 10.089 1.00 83.81 181 VAL A O 1
ATOM 1408 N N . ASP A 1 182 ? 2.518 4.395 10.131 1.00 85.06 182 ASP A N 1
ATOM 1409 C CA . ASP A 1 182 ? 1.080 4.669 10.139 1.00 85.06 182 ASP A CA 1
ATOM 1410 C C . ASP A 1 182 ? 0.359 4.122 8.880 1.00 85.06 182 ASP A C 1
ATOM 1412 O O . ASP A 1 182 ? 0.998 3.991 7.823 1.00 85.06 182 ASP A O 1
ATOM 1416 N N . PRO A 1 183 ? -0.964 3.860 8.954 1.00 87.75 183 PRO A N 1
ATOM 1417 C CA . PRO A 1 183 ? -1.713 3.234 7.864 1.00 87.75 183 PRO A CA 1
ATOM 1418 C C . PRO A 1 183 ? -1.628 3.952 6.521 1.00 87.75 183 PRO A C 1
ATOM 1420 O O . PRO A 1 183 ? -1.354 3.320 5.502 1.00 87.75 183 PRO A O 1
ATOM 1423 N N . GLU A 1 184 ? -1.777 5.277 6.507 1.00 87.62 184 GLU A N 1
ATOM 1424 C CA . GLU A 1 184 ? -1.687 6.054 5.271 1.00 87.62 184 GLU A CA 1
ATOM 1425 C C . GLU A 1 184 ? -0.310 5.890 4.615 1.00 87.62 184 GLU A C 1
ATOM 1427 O O . GLU A 1 184 ? -0.204 5.617 3.416 1.00 87.62 184 GLU A O 1
ATOM 1432 N N . ARG A 1 185 ? 0.768 6.073 5.386 1.00 86.31 185 ARG A N 1
ATOM 1433 C CA . ARG A 1 185 ? 2.128 5.981 4.845 1.00 86.31 185 ARG A CA 1
ATOM 1434 C C . ARG A 1 185 ? 2.430 4.565 4.370 1.00 86.31 185 ARG A C 1
ATOM 1436 O O . ARG A 1 185 ? 3.093 4.422 3.341 1.00 86.31 185 ARG A O 1
ATOM 1443 N N . TRP A 1 186 ? 1.949 3.542 5.071 1.00 90.69 186 TRP A N 1
ATOM 1444 C CA . TRP A 1 186 ? 2.070 2.157 4.628 1.00 90.69 186 TRP A CA 1
ATOM 1445 C C . TRP A 1 186 ? 1.361 1.943 3.281 1.00 90.69 186 TRP A C 1
ATOM 1447 O O . TRP A 1 186 ? 2.011 1.521 2.322 1.00 90.69 186 TRP A O 1
ATOM 1457 N N . MET A 1 187 ? 0.087 2.342 3.162 1.00 91.88 187 MET A N 1
ATOM 1458 C CA . MET A 1 187 ? -0.709 2.184 1.935 1.00 91.88 187 MET A CA 1
ATOM 1459 C C . MET A 1 187 ? -0.095 2.944 0.756 1.00 91.88 187 MET A C 1
ATOM 1461 O O . MET A 1 187 ? 0.098 2.369 -0.313 1.00 91.88 187 MET A O 1
ATOM 1465 N N . ARG A 1 188 ? 0.308 4.209 0.952 1.00 91.25 188 ARG A N 1
ATOM 1466 C CA . ARG A 1 188 ? 0.985 5.009 -0.086 1.00 91.25 188 ARG A CA 1
ATOM 1467 C C . ARG A 1 188 ? 2.299 4.387 -0.541 1.00 91.25 188 ARG A C 1
ATOM 1469 O O . ARG A 1 188 ? 2.632 4.461 -1.720 1.00 91.25 188 ARG A O 1
ATOM 1476 N N . THR A 1 189 ? 3.071 3.825 0.388 1.00 93.06 189 THR A N 1
ATOM 1477 C CA . THR A 1 189 ? 4.365 3.205 0.070 1.00 93.06 189 THR A CA 1
ATOM 1478 C C . THR A 1 189 ? 4.164 1.938 -0.754 1.00 93.06 189 THR A C 1
ATOM 1480 O O . THR A 1 189 ? 4.831 1.763 -1.772 1.00 93.06 189 THR A O 1
ATOM 1483 N N . MET A 1 190 ? 3.216 1.092 -0.348 1.00 94.69 190 MET A N 1
ATOM 1484 C CA . MET A 1 190 ? 2.857 -0.125 -1.075 1.00 94.69 190 MET A CA 1
ATOM 1485 C C . MET A 1 190 ? 2.300 0.196 -2.468 1.00 94.69 190 MET A C 1
ATOM 1487 O O . MET A 1 190 ? 2.795 -0.353 -3.448 1.00 94.69 190 MET A O 1
ATOM 1491 N N . LEU A 1 191 ? 1.366 1.149 -2.574 1.00 95.44 191 LEU A N 1
ATOM 1492 C CA . LEU A 1 191 ? 0.788 1.576 -3.852 1.00 95.44 191 LEU A CA 1
ATOM 1493 C C . LEU A 1 191 ? 1.854 2.127 -4.805 1.00 95.44 191 LEU A C 1
ATOM 1495 O O . LEU A 1 191 ? 1.895 1.742 -5.964 1.00 95.44 191 LEU A O 1
ATOM 1499 N N . ARG A 1 192 ? 2.760 2.987 -4.321 1.00 95.81 192 ARG A N 1
ATOM 1500 C CA . ARG A 1 192 ? 3.863 3.526 -5.139 1.00 95.81 192 ARG A CA 1
ATOM 1501 C C . ARG A 1 192 ? 4.790 2.436 -5.662 1.00 95.81 192 ARG A C 1
ATOM 1503 O O . ARG A 1 192 ? 5.208 2.496 -6.812 1.00 95.81 192 ARG A O 1
ATOM 1510 N N . ARG A 1 193 ? 5.126 1.461 -4.815 1.00 94.81 193 ARG A N 1
ATOM 1511 C CA . ARG A 1 193 ? 5.970 0.329 -5.208 1.00 94.81 193 ARG A CA 1
ATOM 1512 C C . ARG A 1 193 ? 5.287 -0.510 -6.285 1.00 94.81 193 ARG A C 1
ATOM 1514 O O . ARG A 1 193 ? 5.930 -0.881 -7.260 1.00 94.81 193 ARG A O 1
ATOM 1521 N N . ASP A 1 194 ? 4.008 -0.815 -6.106 1.00 95.56 194 ASP A N 1
ATOM 1522 C CA . ASP A 1 194 ? 3.267 -1.643 -7.053 1.00 95.56 194 ASP A CA 1
ATOM 1523 C C . ASP A 1 194 ? 2.969 -0.875 -8.358 1.00 95.56 194 ASP A C 1
ATOM 1525 O O . ASP A 1 194 ? 3.031 -1.477 -9.427 1.00 95.56 194 ASP A O 1
ATOM 1529 N N . ALA A 1 195 ? 2.775 0.449 -8.299 1.00 96.50 195 ALA A N 1
ATOM 1530 C CA . ALA A 1 195 ? 2.682 1.327 -9.469 1.00 96.50 195 ALA A CA 1
ATOM 1531 C C . ALA A 1 195 ? 3.982 1.35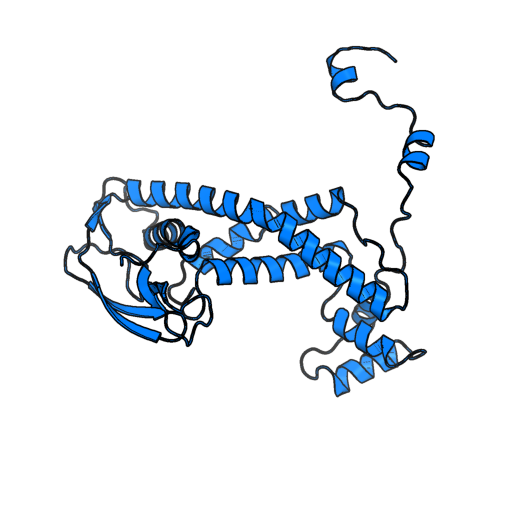7 -10.282 1.00 96.50 195 ALA A C 1
ATOM 1533 O O . ALA A 1 195 ? 3.940 1.203 -11.498 1.00 96.50 195 ALA A O 1
ATOM 1534 N N . ASP A 1 196 ? 5.143 1.461 -9.626 1.00 94.94 196 ASP A N 1
ATOM 1535 C CA . ASP A 1 196 ? 6.443 1.363 -10.302 1.00 94.94 196 ASP A CA 1
ATOM 1536 C C . ASP A 1 196 ? 6.616 0.028 -11.043 1.00 94.94 196 ASP A C 1
ATOM 1538 O O . ASP A 1 196 ? 7.102 -0.009 -12.175 1.00 94.94 196 ASP A O 1
ATOM 1542 N N . GLN A 1 197 ? 6.158 -1.071 -10.441 1.00 93.12 197 GLN A N 1
ATOM 1543 C CA . GLN A 1 197 ? 6.178 -2.382 -11.088 1.00 93.12 197 GLN A CA 1
ATOM 1544 C C . GLN A 1 197 ? 5.159 -2.499 -12.226 1.00 93.12 197 GLN A C 1
ATOM 1546 O O . GLN A 1 197 ? 5.474 -3.118 -13.239 1.00 93.12 197 GLN A O 1
ATOM 1551 N N . ALA A 1 198 ? 3.957 -1.941 -12.069 1.00 94.38 198 ALA A N 1
ATOM 1552 C CA . ALA A 1 198 ? 2.914 -1.964 -13.092 1.00 94.38 198 ALA A CA 1
ATOM 1553 C C . ALA A 1 198 ? 3.336 -1.175 -14.334 1.00 94.38 198 ALA A C 1
ATOM 1555 O O . ALA A 1 198 ? 3.319 -1.726 -15.431 1.00 94.38 198 ALA A O 1
ATOM 1556 N N . VAL A 1 199 ? 3.837 0.049 -14.147 1.00 95.38 199 VAL A N 1
ATOM 1557 C CA . VAL A 1 199 ? 4.437 0.850 -15.222 1.00 95.38 199 VAL A CA 1
ATOM 1558 C C . VAL A 1 199 ? 5.607 0.104 -15.853 1.00 95.38 199 VAL A C 1
ATOM 1560 O O . VAL A 1 199 ? 5.697 0.037 -17.073 1.00 95.38 199 VAL A O 1
ATOM 1563 N N . GLY A 1 200 ? 6.482 -0.497 -15.038 1.00 92.81 200 GLY A N 1
ATOM 1564 C CA . GLY A 1 200 ? 7.581 -1.327 -15.525 1.00 92.81 200 GLY A CA 1
ATOM 1565 C C . GLY A 1 200 ? 7.100 -2.431 -16.469 1.00 92.81 200 GLY A C 1
ATOM 1566 O O . GLY A 1 200 ? 7.624 -2.541 -17.568 1.00 92.81 200 GLY A O 1
ATOM 1567 N N . ARG A 1 201 ? 6.069 -3.195 -16.090 1.00 91.62 201 ARG A N 1
ATOM 1568 C CA . ARG A 1 201 ? 5.480 -4.229 -16.958 1.00 91.62 201 ARG A CA 1
ATOM 1569 C C . ARG A 1 201 ? 4.877 -3.643 -18.234 1.00 91.62 201 ARG A C 1
ATOM 1571 O O . ARG A 1 201 ? 5.118 -4.192 -19.302 1.00 91.62 201 ARG A O 1
ATOM 1578 N N . ALA A 1 202 ? 4.147 -2.535 -18.126 1.00 93.00 202 ALA A N 1
ATOM 1579 C CA . ALA A 1 202 ? 3.475 -1.898 -19.256 1.00 93.00 202 ALA A CA 1
ATOM 1580 C C . ALA A 1 202 ? 4.455 -1.407 -20.333 1.00 93.00 202 ALA A C 1
ATOM 1582 O O . ALA A 1 202 ? 4.202 -1.580 -21.518 1.00 93.00 202 ALA A O 1
ATOM 1583 N N . VAL A 1 203 ? 5.612 -0.869 -19.932 1.00 91.06 203 VAL A N 1
ATOM 1584 C CA . VAL A 1 203 ? 6.667 -0.453 -20.877 1.00 91.06 203 VAL A CA 1
ATOM 1585 C C . VAL A 1 203 ? 7.580 -1.608 -21.322 1.00 91.06 203 VAL A C 1
ATOM 1587 O O . VAL A 1 203 ? 8.568 -1.376 -22.018 1.00 91.06 203 VAL A O 1
ATOM 1590 N N . GLY A 1 204 ? 7.308 -2.844 -20.888 1.00 88.38 204 GLY A N 1
ATOM 1591 C CA . GLY A 1 204 ? 8.144 -4.014 -21.177 1.00 88.38 204 GLY A CA 1
ATOM 1592 C C . GLY A 1 204 ? 9.475 -4.054 -20.412 1.00 88.38 204 GLY A C 1
ATOM 1593 O O . GLY A 1 204 ? 10.410 -4.740 -20.827 1.00 88.38 204 GLY A O 1
ATOM 1594 N N . ASP A 1 205 ? 9.589 -3.325 -19.298 1.00 90.25 205 ASP A N 1
ATOM 1595 C CA . ASP A 1 205 ? 10.758 -3.351 -18.421 1.00 90.25 205 ASP A CA 1
ATOM 1596 C C . ASP A 1 205 ? 10.801 -4.578 -17.517 1.00 90.25 205 ASP A C 1
ATOM 1598 O O . ASP A 1 205 ? 9.795 -5.159 -17.109 1.00 90.25 205 ASP A O 1
ATOM 1602 N N . VAL A 1 206 ? 12.022 -4.960 -17.164 1.00 87.94 206 VAL A N 1
ATOM 1603 C CA . VAL A 1 206 ? 12.316 -6.140 -16.357 1.00 87.94 206 VAL A CA 1
ATOM 1604 C C . VAL A 1 206 ? 13.109 -5.725 -15.135 1.00 87.94 206 VAL A C 1
ATOM 1606 O O . VAL A 1 206 ? 13.949 -4.837 -15.199 1.00 87.94 206 VAL A O 1
ATOM 1609 N N . LEU A 1 207 ? 12.906 -6.377 -13.991 1.00 86.31 207 LEU A N 1
ATOM 1610 C CA . LEU A 1 207 ? 13.806 -6.199 -12.850 1.00 86.31 207 LEU A CA 1
ATOM 1611 C C . LEU A 1 207 ? 15.075 -7.040 -13.071 1.00 86.31 207 LEU A C 1
ATOM 1613 O O . LEU A 1 207 ? 14.955 -8.207 -13.453 1.00 86.31 207 LEU A O 1
ATOM 1617 N N . PRO A 1 208 ? 16.294 -6.523 -12.809 1.00 89.19 208 PRO A N 1
ATOM 1618 C CA . PRO A 1 208 ? 16.673 -5.230 -12.216 1.00 89.19 208 PRO A CA 1
ATOM 1619 C C . PRO A 1 208 ? 17.099 -4.151 -13.250 1.00 89.19 208 PRO A C 1
ATOM 1621 O O . PRO A 1 208 ? 18.184 -3.576 -13.148 1.00 89.19 208 PRO A O 1
ATOM 1624 N N . GLY A 1 209 ? 16.256 -3.851 -14.236 1.00 90.62 209 GLY A N 1
ATOM 1625 C CA . GLY A 1 209 ? 16.537 -3.037 -15.428 1.00 90.62 209 GLY A CA 1
ATOM 1626 C C . GLY A 1 209 ? 17.231 -1.692 -15.191 1.00 90.62 209 GLY A C 1
ATOM 1627 O O . GLY A 1 209 ? 18.305 -1.486 -15.759 1.00 90.62 209 GLY A O 1
ATOM 1628 N N . PRO A 1 210 ? 16.757 -0.826 -14.272 1.00 90.75 210 PRO A N 1
ATOM 1629 C CA . PRO A 1 210 ? 17.424 0.447 -13.977 1.00 90.75 210 PRO A CA 1
ATOM 1630 C C . PRO A 1 210 ? 18.865 0.305 -13.467 1.00 90.75 210 PRO A C 1
ATOM 1632 O O . PRO A 1 210 ? 19.661 1.239 -13.519 1.00 90.75 210 PRO A O 1
ATOM 1635 N N . ARG A 1 211 ? 19.234 -0.842 -12.882 1.00 91.62 211 ARG A N 1
ATOM 1636 C CA . ARG A 1 211 ? 20.628 -1.095 -12.478 1.00 91.62 211 ARG A CA 1
ATOM 1637 C C . ARG A 1 211 ? 21.479 -1.522 -13.668 1.00 91.62 211 ARG A C 1
ATOM 1639 O O . ARG A 1 211 ? 22.631 -1.113 -13.744 1.00 91.62 211 ARG A O 1
ATOM 1646 N N . VAL A 1 212 ? 20.909 -2.308 -14.582 1.00 92.75 212 VAL A N 1
ATOM 1647 C CA . VAL A 1 212 ? 21.568 -2.738 -15.823 1.00 92.75 212 VAL A CA 1
ATOM 1648 C C . VAL A 1 212 ? 21.834 -1.534 -16.725 1.00 92.75 212 VAL A C 1
ATOM 1650 O O . VAL A 1 212 ? 22.966 -1.350 -17.156 1.00 92.75 212 VAL A O 1
ATOM 1653 N N . ARG A 1 213 ? 20.839 -0.662 -16.934 1.00 92.75 213 ARG A N 1
ATOM 1654 C CA . ARG A 1 213 ? 20.988 0.562 -17.739 1.00 92.75 213 ARG A CA 1
ATOM 1655 C C . ARG A 1 213 ? 22.031 1.521 -17.169 1.00 92.75 213 ARG A C 1
ATOM 1657 O O . ARG A 1 213 ? 22.915 1.951 -17.899 1.00 92.75 213 ARG A O 1
ATOM 1664 N N . ARG A 1 214 ? 22.012 1.764 -15.852 1.00 91.44 214 ARG A N 1
ATOM 1665 C CA . ARG A 1 214 ? 23.046 2.564 -15.165 1.00 91.44 214 ARG A CA 1
ATOM 1666 C C . ARG A 1 214 ? 24.444 1.955 -15.207 1.00 91.44 214 ARG A C 1
ATOM 1668 O O . ARG A 1 214 ? 25.420 2.680 -15.045 1.00 91.44 214 ARG A O 1
ATOM 1675 N N . LEU A 1 215 ? 24.555 0.634 -15.331 1.00 92.62 215 LEU A N 1
ATOM 1676 C CA . LEU A 1 215 ? 25.844 -0.023 -15.521 1.00 92.62 215 LEU A CA 1
ATOM 1677 C C . LEU A 1 215 ? 26.312 0.163 -16.967 1.00 92.62 215 LEU A C 1
ATOM 1679 O O . LEU A 1 215 ? 27.427 0.621 -17.179 1.00 92.62 215 LEU A O 1
ATOM 1683 N N . ALA A 1 216 ? 25.446 -0.096 -17.946 1.00 92.00 216 ALA A N 1
ATOM 1684 C CA . ALA A 1 216 ? 25.757 0.099 -19.360 1.00 92.00 216 ALA A CA 1
ATOM 1685 C C . ALA A 1 216 ? 26.129 1.554 -19.692 1.00 92.00 216 ALA A C 1
ATOM 1687 O O . ALA A 1 216 ? 27.079 1.779 -20.433 1.00 92.00 216 ALA A O 1
ATOM 1688 N N . SER A 1 217 ? 25.471 2.547 -19.083 1.00 90.88 217 SER A N 1
ATOM 1689 C CA . SER A 1 217 ? 25.813 3.962 -19.289 1.00 90.88 217 SER A CA 1
ATOM 1690 C C . SER A 1 217 ? 27.203 4.343 -18.764 1.00 90.88 217 SER A C 1
ATOM 1692 O O . SER A 1 217 ? 27.809 5.288 -19.262 1.00 90.88 217 SER A O 1
ATOM 1694 N N . LYS A 1 218 ? 27.744 3.594 -17.792 1.00 91.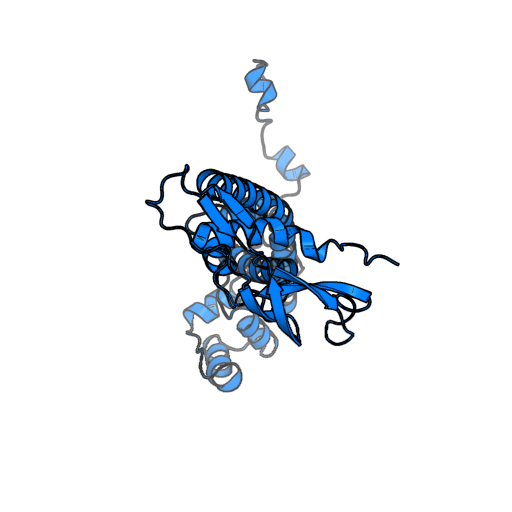50 218 LYS A N 1
ATOM 1695 C CA . LYS A 1 218 ? 29.124 3.752 -17.296 1.00 91.50 218 LYS A CA 1
ATOM 1696 C C . LYS A 1 218 ? 30.162 3.007 -18.137 1.00 91.50 218 LYS A C 1
ATOM 1698 O O . LYS A 1 218 ? 31.351 3.264 -17.977 1.00 91.50 218 LYS A O 1
ATOM 1703 N N . HIS A 1 219 ? 29.724 2.096 -19.004 1.00 90.31 219 HIS A N 1
ATOM 1704 C CA . HIS A 1 219 ? 30.573 1.272 -19.864 1.00 90.31 219 HIS A CA 1
ATOM 1705 C C . HIS A 1 219 ? 30.136 1.412 -21.334 1.00 90.31 219 HIS A C 1
ATOM 1707 O O . HIS A 1 219 ? 29.656 0.445 -21.933 1.00 90.31 219 HIS A O 1
ATOM 1713 N N . PRO A 1 220 ? 30.254 2.619 -21.923 1.00 84.19 220 PRO A N 1
ATOM 1714 C CA . PRO A 1 220 ? 29.851 2.851 -23.305 1.00 84.19 220 PRO A CA 1
ATOM 1715 C C . PRO A 1 220 ? 30.646 1.948 -24.260 1.00 84.19 220 PRO A C 1
ATOM 1717 O O . PRO A 1 220 ? 31.867 1.864 -24.170 1.00 84.19 220 PRO A O 1
ATOM 1720 N N . GLY A 1 221 ? 29.940 1.267 -25.167 1.00 81.50 221 GLY A N 1
ATOM 1721 C CA . GLY A 1 221 ? 30.529 0.323 -26.126 1.00 81.50 221 GLY A CA 1
ATOM 1722 C C . GLY A 1 221 ? 30.732 -1.104 -25.603 1.00 81.50 221 GLY A C 1
ATOM 1723 O O . GLY A 1 221 ? 31.121 -1.965 -26.387 1.00 81.50 221 GLY A O 1
ATOM 1724 N N . GLY A 1 222 ? 30.438 -1.370 -24.325 1.00 86.75 222 GLY A N 1
ATOM 1725 C CA . GLY A 1 222 ? 30.532 -2.716 -23.762 1.00 86.75 222 GLY A CA 1
ATOM 1726 C C . GLY A 1 222 ? 29.541 -3.691 -24.400 1.00 86.75 222 GLY A C 1
ATOM 1727 O O . GLY A 1 222 ? 28.387 -3.340 -24.675 1.00 86.75 222 GLY A O 1
ATOM 1728 N N . SER A 1 223 ? 29.984 -4.927 -24.625 1.00 92.06 223 SER A N 1
ATOM 1729 C CA . SER A 1 223 ? 29.117 -5.984 -25.152 1.00 92.06 223 SER A CA 1
ATOM 1730 C C . SER A 1 223 ? 28.065 -6.411 -24.118 1.00 92.06 223 SER A C 1
ATOM 1732 O O . SER A 1 223 ? 28.210 -6.192 -22.913 1.00 92.06 223 SER A O 1
ATOM 1734 N N . LEU A 1 224 ? 26.976 -7.043 -24.572 1.00 91.81 224 LEU A N 1
ATOM 1735 C CA . LEU A 1 224 ? 25.940 -7.554 -23.666 1.00 91.81 224 LEU A CA 1
ATOM 1736 C C . LEU A 1 224 ? 26.529 -8.504 -22.608 1.00 91.81 224 LEU A C 1
ATOM 1738 O O . LEU A 1 224 ? 26.170 -8.411 -21.433 1.00 91.81 224 LEU A O 1
ATOM 1742 N N . ASP A 1 225 ? 27.449 -9.377 -23.020 1.00 93.62 225 ASP A N 1
ATOM 1743 C CA . ASP A 1 225 ? 28.086 -10.360 -22.143 1.00 93.62 225 ASP A CA 1
ATOM 1744 C C . ASP A 1 225 ? 28.959 -9.687 -21.079 1.00 93.62 225 ASP A C 1
ATOM 1746 O O . ASP A 1 225 ? 28.883 -10.049 -19.902 1.00 93.62 225 ASP A O 1
ATOM 1750 N N . GLU A 1 226 ? 29.698 -8.639 -21.449 1.00 93.31 226 GLU A N 1
ATOM 1751 C CA . GLU A 1 226 ? 30.485 -7.836 -20.507 1.00 93.31 226 GLU A CA 1
ATOM 1752 C C . GLU A 1 226 ? 29.597 -7.171 -19.449 1.00 93.31 226 GLU A C 1
ATOM 1754 O O . GLU A 1 226 ? 29.893 -7.238 -18.253 1.00 93.31 226 GLU A O 1
ATOM 1759 N N . ILE A 1 227 ? 28.469 -6.575 -19.853 1.00 94.00 227 ILE A N 1
ATOM 1760 C CA . ILE A 1 227 ? 27.526 -5.946 -18.915 1.00 94.00 227 ILE A CA 1
ATOM 1761 C C . ILE A 1 227 ? 26.923 -6.982 -17.957 1.00 94.00 227 ILE A C 1
ATOM 1763 O O . ILE A 1 227 ? 26.810 -6.723 -16.753 1.00 94.00 227 ILE A O 1
ATOM 1767 N N . VAL A 1 228 ? 26.558 -8.166 -18.456 1.00 93.69 228 VAL A N 1
ATOM 1768 C CA . VAL A 1 228 ? 26.040 -9.273 -17.635 1.00 93.69 228 VAL A CA 1
ATOM 1769 C C . VAL A 1 228 ? 27.090 -9.743 -16.630 1.00 93.69 228 VAL A C 1
ATOM 1771 O O . VAL A 1 228 ? 26.776 -9.955 -15.452 1.00 93.69 228 VAL A O 1
ATOM 1774 N N . GLU A 1 229 ? 28.339 -9.891 -17.064 1.00 93.69 229 GLU A N 1
ATOM 1775 C CA . GLU A 1 229 ? 29.435 -10.332 -16.211 1.00 93.69 229 GLU A CA 1
ATOM 1776 C C . GLU A 1 229 ? 29.754 -9.298 -15.120 1.00 93.69 229 GLU A C 1
ATOM 1778 O O . GLU A 1 229 ? 29.879 -9.647 -13.942 1.00 93.69 229 GLU A O 1
ATOM 1783 N N . LEU A 1 230 ? 29.823 -8.012 -15.480 1.00 93.00 230 LEU A N 1
ATOM 1784 C CA . LEU A 1 230 ? 30.019 -6.907 -14.537 1.00 93.00 230 LEU A CA 1
ATOM 1785 C C . LEU A 1 230 ? 28.887 -6.839 -13.507 1.00 93.00 230 LEU A C 1
ATOM 1787 O O . LEU A 1 230 ? 29.142 -6.703 -12.305 1.00 93.00 230 LEU A O 1
ATOM 1791 N N . TYR A 1 231 ? 27.637 -7.001 -13.947 1.00 93.06 231 TYR A N 1
ATOM 1792 C CA . TYR A 1 231 ? 26.486 -7.000 -13.050 1.00 93.06 231 TYR A CA 1
ATOM 1793 C C . TYR A 1 231 ? 26.560 -8.156 -12.041 1.00 93.06 231 TYR A C 1
ATOM 1795 O O . TYR A 1 231 ? 26.428 -7.940 -10.832 1.00 93.06 231 TYR A O 1
ATOM 1803 N N . ASN A 1 232 ? 26.812 -9.374 -12.529 1.00 92.69 232 ASN A N 1
ATOM 1804 C CA . ASN A 1 232 ? 26.824 -10.591 -11.717 1.00 92.69 232 ASN A CA 1
ATOM 1805 C C . ASN A 1 232 ? 28.013 -10.659 -10.744 1.00 92.69 232 ASN A C 1
ATOM 1807 O O . ASN A 1 232 ? 27.891 -11.258 -9.675 1.00 92.69 232 ASN A O 1
ATOM 1811 N N . ARG A 1 233 ? 29.156 -10.046 -11.086 1.00 89.75 233 ARG A N 1
ATOM 1812 C CA . ARG A 1 233 ? 30.338 -9.991 -10.208 1.00 89.75 233 ARG A CA 1
ATOM 1813 C C . ARG A 1 233 ? 30.270 -8.860 -9.179 1.00 89.75 233 ARG A C 1
ATOM 1815 O O . ARG A 1 233 ? 30.667 -9.067 -8.029 1.00 89.75 233 ARG A O 1
ATOM 1822 N N . GLY A 1 234 ? 29.789 -7.681 -9.583 1.00 83.56 234 GLY A N 1
ATOM 1823 C CA . GLY A 1 234 ? 29.899 -6.449 -8.793 1.00 83.56 234 GLY A CA 1
ATOM 1824 C C . GLY A 1 234 ? 28.593 -5.933 -8.186 1.00 83.56 234 GLY A C 1
ATOM 1825 O O . GLY A 1 234 ? 28.575 -5.543 -7.022 1.00 83.56 234 GLY A O 1
ATOM 1826 N N . VAL A 1 235 ? 27.494 -5.920 -8.947 1.00 83.62 235 VAL A N 1
ATOM 1827 C CA . VAL A 1 235 ? 26.255 -5.221 -8.544 1.00 83.62 235 VAL A CA 1
ATOM 1828 C C . VAL A 1 235 ? 25.354 -6.093 -7.672 1.00 83.62 235 VAL A C 1
ATOM 1830 O O . VAL A 1 235 ? 24.759 -5.611 -6.707 1.00 83.62 235 VAL A O 1
ATOM 1833 N N . SER A 1 236 ? 25.217 -7.377 -8.000 1.00 80.12 236 SER A N 1
ATOM 1834 C CA . SER A 1 236 ? 24.475 -8.316 -7.161 1.00 80.12 236 SER A CA 1
ATOM 1835 C C . SER A 1 236 ? 24.976 -9.740 -7.346 1.00 80.12 236 SER A C 1
ATOM 1837 O O . SER A 1 236 ? 24.852 -10.314 -8.423 1.00 80.12 236 SER A O 1
ATOM 1839 N N . ARG A 1 237 ? 25.485 -10.327 -6.258 1.00 76.38 237 ARG A N 1
ATOM 1840 C CA . ARG A 1 237 ? 25.928 -11.729 -6.235 1.00 76.38 237 ARG A CA 1
ATOM 1841 C C . ARG A 1 237 ? 24.772 -12.718 -6.068 1.00 76.38 237 ARG A C 1
ATOM 1843 O O . ARG A 1 237 ? 24.874 -13.850 -6.520 1.00 76.38 237 ARG A O 1
ATOM 1850 N N . SER A 1 238 ? 23.678 -12.293 -5.433 1.00 82.50 238 SER A N 1
ATOM 1851 C CA . SER A 1 238 ? 22.513 -13.140 -5.147 1.00 82.50 238 SER A CA 1
ATOM 1852 C C . SER A 1 238 ? 21.423 -13.057 -6.216 1.00 82.50 238 SER A C 1
ATOM 1854 O O . SER A 1 238 ? 20.801 -14.066 -6.525 1.00 82.50 238 SER A O 1
ATOM 1856 N N . ASN A 1 239 ? 21.199 -11.889 -6.822 1.00 84.56 239 ASN A N 1
ATOM 1857 C CA . ASN A 1 239 ? 20.217 -11.718 -7.894 1.00 84.56 239 ASN A CA 1
ATOM 1858 C C . ASN A 1 239 ? 20.926 -11.620 -9.244 1.00 84.56 239 ASN A C 1
ATOM 1860 O O . ASN A 1 239 ? 20.993 -10.537 -9.827 1.00 84.56 239 ASN A O 1
ATOM 1864 N N . ARG A 1 240 ? 21.480 -12.742 -9.716 1.00 89.00 240 ARG A N 1
ATOM 1865 C CA . ARG A 1 240 ? 22.158 -12.803 -11.017 1.00 89.00 240 ARG A CA 1
ATOM 1866 C C . ARG A 1 240 ? 21.180 -12.532 -12.164 1.00 89.00 240 ARG A C 1
ATOM 1868 O O . ARG A 1 240 ? 19.986 -12.818 -12.070 1.00 89.00 240 ARG A O 1
ATOM 1875 N N . ILE A 1 241 ? 21.689 -11.972 -13.254 1.00 89.88 241 ILE A N 1
ATOM 1876 C CA . ILE A 1 241 ? 20.943 -11.688 -14.479 1.00 89.88 241 ILE A CA 1
ATOM 1877 C C . ILE A 1 241 ? 21.427 -12.570 -15.630 1.00 89.88 241 ILE A C 1
ATOM 1879 O O . ILE A 1 241 ? 22.627 -12.797 -15.783 1.00 89.88 241 ILE A O 1
ATOM 1883 N N . ALA A 1 242 ? 20.474 -13.061 -16.423 1.00 91.44 242 ALA A N 1
ATOM 1884 C CA . ALA A 1 242 ? 20.729 -13.771 -17.671 1.00 91.44 242 ALA A CA 1
ATOM 1885 C C . ALA A 1 242 ? 20.813 -12.786 -18.857 1.00 91.44 242 ALA A C 1
ATOM 1887 O O . ALA A 1 242 ? 20.148 -11.743 -18.807 1.00 91.44 242 ALA A O 1
ATOM 1888 N N . PRO A 1 243 ? 21.537 -13.123 -19.943 1.00 91.62 243 PRO A N 1
ATOM 1889 C CA . PRO A 1 243 ? 21.693 -12.252 -21.112 1.00 91.62 243 PRO A CA 1
ATOM 1890 C C . PRO A 1 243 ? 20.373 -11.761 -21.707 1.00 91.62 243 PRO A C 1
ATOM 1892 O O . PRO A 1 243 ? 20.227 -10.567 -21.939 1.00 91.62 243 PRO A O 1
ATOM 1895 N N . ALA A 1 244 ? 19.369 -12.633 -21.847 1.00 89.75 244 ALA A N 1
ATOM 1896 C CA . ALA A 1 244 ? 18.057 -12.249 -22.375 1.00 89.75 244 ALA A CA 1
ATOM 1897 C C . ALA A 1 244 ? 17.389 -11.135 -21.545 1.00 89.75 244 ALA A C 1
ATOM 1899 O O . ALA A 1 244 ? 16.913 -10.143 -22.089 1.00 89.75 244 ALA A O 1
ATOM 1900 N N . ARG A 1 245 ? 17.423 -11.242 -20.209 1.00 88.44 245 ARG A N 1
ATOM 1901 C CA . ARG A 1 245 ? 16.844 -10.228 -19.313 1.00 88.44 245 ARG A CA 1
ATOM 1902 C C . ARG A 1 245 ? 17.649 -8.925 -19.339 1.00 88.44 245 ARG A C 1
ATOM 1904 O O . ARG A 1 245 ? 17.069 -7.847 -19.249 1.00 88.44 245 ARG A O 1
ATOM 1911 N N . ALA A 1 246 ? 18.972 -9.008 -19.472 1.00 90.88 246 ALA A N 1
ATOM 1912 C CA . ALA A 1 246 ? 19.815 -7.829 -19.654 1.00 90.88 246 ALA A CA 1
ATOM 1913 C C . ALA A 1 246 ? 19.533 -7.135 -20.998 1.00 90.88 246 ALA A C 1
ATOM 1915 O O . ALA A 1 246 ? 19.409 -5.914 -21.028 1.00 90.88 246 ALA A O 1
ATOM 1916 N N . ALA A 1 247 ? 19.345 -7.898 -22.077 1.00 89.75 247 ALA A N 1
ATOM 1917 C CA . ALA A 1 247 ? 18.981 -7.369 -23.386 1.00 89.75 247 ALA A CA 1
ATOM 1918 C C . ALA A 1 247 ? 17.637 -6.632 -23.332 1.00 89.75 247 ALA A C 1
ATOM 1920 O O . ALA A 1 247 ? 17.581 -5.470 -23.730 1.00 89.75 247 ALA A O 1
ATOM 1921 N N . CYS A 1 248 ? 16.591 -7.238 -22.751 1.00 87.75 248 CYS A N 1
ATOM 1922 C CA . CYS A 1 248 ? 15.297 -6.569 -22.567 1.00 87.75 248 CYS A CA 1
ATOM 1923 C C . CYS A 1 248 ? 15.455 -5.223 -21.844 1.00 87.75 248 CYS A C 1
ATOM 1925 O O . CYS A 1 248 ? 14.974 -4.205 -22.332 1.00 87.75 248 CYS A O 1
ATOM 1927 N N . ALA A 1 249 ? 16.214 -5.186 -20.741 1.00 90.25 249 ALA A N 1
ATOM 1928 C CA . ALA A 1 249 ? 16.455 -3.958 -19.983 1.00 90.25 249 ALA A CA 1
ATOM 1929 C C . ALA A 1 249 ? 17.117 -2.828 -20.802 1.00 90.25 249 ALA A C 1
ATOM 1931 O O . ALA A 1 249 ? 16.890 -1.653 -20.502 1.00 90.25 249 ALA A O 1
ATOM 193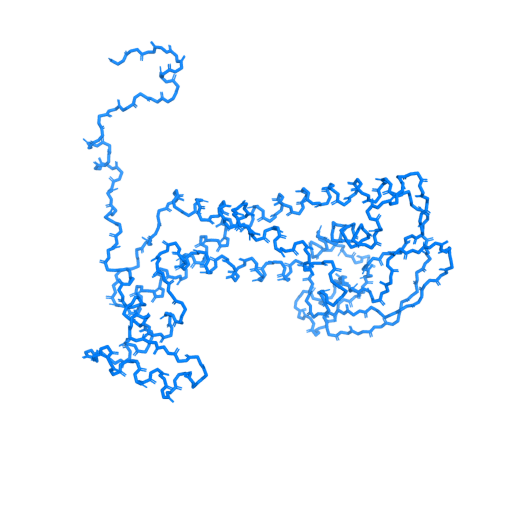2 N N . LEU A 1 250 ? 17.941 -3.170 -21.800 1.00 89.69 250 LEU A N 1
ATOM 1933 C CA . LEU A 1 250 ? 18.671 -2.227 -22.660 1.00 89.69 250 LEU A CA 1
ATOM 1934 C C . LEU A 1 250 ? 17.905 -1.834 -23.936 1.00 89.69 250 LEU A C 1
ATOM 1936 O O . LEU A 1 250 ? 18.239 -0.832 -24.574 1.00 89.69 250 LEU A O 1
ATOM 1940 N N . LEU A 1 251 ? 16.901 -2.619 -24.334 1.00 87.88 251 LEU A N 1
ATOM 1941 C CA . LEU A 1 251 ? 16.086 -2.359 -25.525 1.00 87.88 251 LEU A CA 1
ATOM 1942 C C . LEU A 1 251 ? 14.956 -1.349 -25.267 1.00 87.88 251 LEU A C 1
ATOM 1944 O O . LEU A 1 251 ? 14.509 -0.692 -26.205 1.00 87.88 251 LEU A O 1
ATOM 1948 N N . ILE A 1 252 ? 14.522 -1.171 -24.019 1.00 85.62 252 ILE A N 1
ATOM 1949 C CA . ILE A 1 252 ? 13.389 -0.296 -23.673 1.00 85.62 252 ILE A CA 1
ATOM 1950 C C . ILE A 1 252 ? 13.667 1.162 -24.042 1.00 85.62 252 ILE A C 1
ATOM 1952 O O . ILE A 1 252 ? 14.767 1.680 -23.823 1.00 85.62 252 ILE A O 1
ATOM 1956 N N . GLY A 1 253 ? 12.656 1.822 -24.610 1.00 74.25 253 GLY A N 1
ATOM 1957 C CA . GLY A 1 253 ? 12.759 3.187 -25.129 1.00 74.25 253 GLY A CA 1
ATOM 1958 C C . GLY A 1 253 ? 13.517 3.283 -26.460 1.00 74.25 253 GLY A C 1
ATOM 1959 O O . GLY A 1 253 ? 14.031 4.346 -26.784 1.00 74.25 253 GLY A O 1
ATOM 1960 N N . ARG A 1 254 ? 13.678 2.172 -27.209 1.00 70.69 254 ARG A N 1
ATOM 1961 C CA . ARG A 1 254 ? 14.172 2.197 -28.609 1.00 70.69 254 ARG A CA 1
ATOM 1962 C C . ARG A 1 254 ? 13.084 2.610 -29.590 1.00 70.69 254 ARG A C 1
ATOM 1964 O O . ARG A 1 254 ? 13.368 3.334 -30.531 1.00 70.69 254 ARG A O 1
ATOM 1971 N N . THR A 1 255 ? 11.870 2.146 -29.348 1.00 56.19 255 THR A N 1
ATOM 1972 C CA . THR A 1 255 ? 10.655 2.550 -30.043 1.00 56.19 255 THR A CA 1
ATOM 1973 C C . THR A 1 255 ? 9.927 3.507 -29.111 1.00 56.19 255 THR A C 1
ATOM 1975 O O . THR A 1 255 ? 9.183 3.069 -28.235 1.00 56.19 255 THR A O 1
ATOM 1978 N N . ALA A 1 256 ? 10.220 4.805 -29.203 1.00 50.59 256 ALA A N 1
ATOM 1979 C CA . ALA A 1 256 ? 9.268 5.776 -28.678 1.00 50.59 256 ALA A CA 1
ATOM 1980 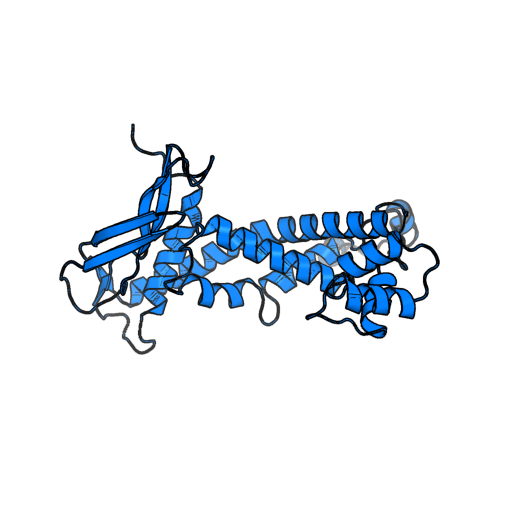C C . ALA A 1 256 ? 7.987 5.632 -29.517 1.00 50.59 256 ALA A C 1
ATOM 1982 O O . ALA A 1 256 ? 8.114 5.424 -30.729 1.00 50.59 256 ALA A O 1
ATOM 1983 N N . PRO A 1 257 ? 6.780 5.700 -28.933 1.00 50.19 257 PRO A N 1
ATOM 1984 C CA . PRO A 1 257 ? 5.612 5.975 -29.754 1.00 50.19 257 PRO A CA 1
ATOM 1985 C C . PRO A 1 257 ? 5.916 7.259 -30.535 1.00 50.19 257 PRO A C 1
ATOM 1987 O O . PRO A 1 257 ? 6.375 8.242 -29.944 1.00 50.19 257 PRO A O 1
ATOM 1990 N N . GLU A 1 258 ? 5.767 7.234 -31.862 1.00 44.03 258 GLU A N 1
ATOM 1991 C CA . GLU A 1 258 ? 5.801 8.475 -32.630 1.00 44.03 258 GLU A CA 1
ATOM 1992 C C . GLU A 1 258 ? 4.719 9.368 -32.030 1.00 44.03 258 GLU A C 1
ATOM 1994 O O . GLU A 1 258 ? 3.539 9.023 -32.049 1.00 44.03 258 GLU A O 1
ATOM 1999 N N . HIS A 1 259 ? 5.128 10.474 -31.411 1.00 46.09 259 HIS A N 1
ATOM 2000 C CA . HIS A 1 259 ? 4.188 11.505 -31.018 1.00 46.09 259 HIS A CA 1
ATOM 2001 C C . HIS A 1 259 ? 3.654 12.088 -32.323 1.00 46.09 259 HIS A C 1
ATOM 2003 O O . HIS A 1 259 ? 4.342 12.852 -33.001 1.00 46.09 259 HIS A O 1
ATOM 2009 N N . ILE A 1 260 ? 2.485 11.616 -32.741 1.00 48.22 260 ILE A N 1
ATOM 2010 C CA . ILE A 1 260 ? 1.751 12.227 -33.834 1.00 48.22 260 ILE A CA 1
ATOM 2011 C C . ILE A 1 260 ? 1.132 13.476 -33.219 1.00 48.22 260 ILE A C 1
ATOM 2013 O O . ILE A 1 260 ? 0.269 13.356 -32.355 1.00 48.22 260 ILE A O 1
ATOM 2017 N N . ASP A 1 261 ? 1.636 14.652 -33.601 1.00 51.69 261 ASP A N 1
ATOM 2018 C CA . ASP A 1 261 ? 1.066 15.930 -33.170 1.00 51.69 261 ASP A CA 1
ATOM 2019 C C . ASP A 1 261 ? -0.449 15.934 -33.423 1.00 51.69 261 ASP A C 1
ATOM 2021 O O . ASP A 1 261 ? -0.898 15.455 -34.468 1.00 51.69 261 ASP A O 1
ATOM 2025 N N . ASP A 1 262 ? -1.230 16.501 -32.498 1.00 55.03 262 ASP A N 1
ATOM 2026 C CA . ASP A 1 262 ? -2.699 16.543 -32.588 1.00 55.03 262 ASP A CA 1
ATOM 2027 C C . ASP A 1 262 ? -3.185 17.150 -33.919 1.00 55.03 262 ASP A C 1
ATOM 2029 O O . ASP A 1 262 ? -4.187 16.704 -34.477 1.00 55.03 262 ASP A O 1
ATOM 2033 N N . GLU A 1 263 ? -2.431 18.097 -34.491 1.00 55.78 263 GLU A N 1
ATOM 2034 C CA . GLU A 1 263 ? -2.686 18.670 -35.822 1.00 55.78 263 GLU A CA 1
ATOM 2035 C C . GLU A 1 263 ? -2.561 17.625 -36.946 1.00 55.78 263 GLU A C 1
ATOM 2037 O O . GLU A 1 263 ? -3.395 17.565 -37.846 1.00 55.78 263 GLU A O 1
ATOM 2042 N N . ARG A 1 264 ? -1.564 16.736 -36.871 1.00 54.09 264 ARG A N 1
ATOM 2043 C CA . ARG A 1 264 ? -1.376 15.645 -37.842 1.00 54.09 264 ARG A CA 1
ATOM 2044 C C . ARG A 1 264 ? -2.387 14.520 -37.649 1.00 54.09 264 ARG A C 1
ATOM 2046 O O . ARG A 1 264 ? -2.704 13.831 -38.615 1.00 54.09 264 ARG A O 1
ATOM 2053 N N . LEU A 1 265 ? -2.870 14.314 -36.423 1.00 54.59 265 LEU A N 1
ATOM 2054 C CA . LEU A 1 265 ? -3.918 13.340 -36.118 1.00 54.59 265 LEU A CA 1
ATOM 2055 C C . LEU A 1 265 ? -5.283 13.816 -36.646 1.00 54.59 265 LEU A C 1
ATOM 2057 O O . LEU A 1 265 ? -6.038 13.010 -37.189 1.00 54.59 265 LEU A O 1
ATOM 2061 N N . ALA A 1 266 ? -5.562 15.121 -36.539 1.00 58.84 266 ALA A N 1
ATOM 2062 C CA . ALA A 1 266 ? -6.759 15.763 -37.082 1.00 58.84 266 ALA A CA 1
ATOM 2063 C C . ALA A 1 266 ? -6.809 15.717 -38.619 1.00 58.84 266 ALA A C 1
ATOM 2065 O O . ALA A 1 266 ? -7.871 15.471 -39.181 1.00 58.84 266 ALA A O 1
ATOM 2066 N N . ASP A 1 267 ? -5.665 15.876 -39.291 1.00 57.75 267 ASP A N 1
ATOM 2067 C CA . ASP A 1 267 ? -5.573 15.766 -40.755 1.00 57.75 267 ASP A CA 1
ATOM 2068 C C . ASP A 1 267 ? -5.619 14.310 -41.263 1.00 57.75 267 ASP A C 1
ATOM 2070 O O . ASP A 1 267 ? -6.011 14.057 -42.404 1.00 57.75 267 ASP A O 1
ATOM 2074 N N . ALA A 1 268 ? -5.196 13.336 -40.447 1.00 55.41 268 ALA A N 1
ATOM 2075 C CA . ALA A 1 268 ? -5.087 11.930 -40.850 1.00 55.41 268 ALA A CA 1
ATOM 2076 C C . ALA A 1 268 ? -6.363 11.103 -40.617 1.00 55.41 268 ALA A C 1
ATOM 2078 O O . ALA A 1 268 ? -6.514 10.036 -41.219 1.00 55.41 268 ALA A O 1
ATOM 2079 N N . LEU A 1 269 ? -7.270 11.562 -39.751 1.00 54.28 269 LEU A N 1
ATOM 2080 C CA . LEU A 1 269 ? -8.522 10.872 -39.454 1.00 54.28 269 LEU A CA 1
ATOM 2081 C C . LEU A 1 269 ? -9.687 11.596 -40.147 1.00 54.28 269 LEU A C 1
ATOM 2083 O O . LEU A 1 269 ? -9.962 12.745 -39.805 1.00 54.28 269 LEU A O 1
ATOM 2087 N N . PRO A 1 270 ? -10.420 10.961 -41.085 1.00 57.50 270 PRO A N 1
ATOM 2088 C CA . PRO A 1 270 ? -11.691 11.523 -41.532 1.00 57.50 270 PRO A CA 1
ATOM 2089 C C . PRO A 1 270 ? -12.586 11.688 -40.301 1.00 57.50 270 PRO A C 1
ATOM 2091 O O . PRO A 1 270 ? -12.620 10.771 -39.480 1.00 57.50 270 PRO A O 1
ATOM 2094 N N . HIS A 1 271 ? -13.259 12.840 -40.155 1.00 59.97 271 HIS A N 1
ATOM 2095 C CA . HIS A 1 271 ? -14.148 13.143 -39.026 1.00 59.97 271 HIS A CA 1
ATOM 2096 C C . HIS A 1 271 ? -15.075 11.957 -38.737 1.00 59.97 271 HIS A C 1
ATOM 2098 O O . HIS A 1 271 ? -16.100 11.769 -39.391 1.00 59.97 271 HIS A O 1
ATOM 2104 N N . ALA A 1 272 ? -14.685 11.128 -37.771 1.00 54.97 272 ALA A N 1
ATOM 2105 C CA . ALA A 1 272 ? -15.535 10.073 -37.269 1.00 54.97 272 ALA A CA 1
ATOM 2106 C C . ALA A 1 272 ? -16.643 10.767 -36.470 1.00 54.97 272 ALA A C 1
ATOM 2108 O O . ALA A 1 272 ? -16.321 11.628 -35.643 1.00 54.97 272 ALA A O 1
ATOM 2109 N N . PRO A 1 273 ? -17.924 10.447 -36.720 1.00 61.22 273 PRO A N 1
ATOM 2110 C CA . PRO A 1 273 ? -19.020 11.067 -35.993 1.00 61.22 273 PRO A CA 1
ATOM 2111 C C . PRO A 1 273 ? -18.822 10.813 -34.499 1.00 61.22 273 PRO A C 1
ATOM 2113 O O . PRO A 1 273 ? -18.508 9.691 -34.083 1.00 61.22 273 PRO A O 1
ATOM 2116 N N . SER A 1 274 ? -18.959 11.862 -33.692 1.00 61.56 274 SER A N 1
ATOM 2117 C CA . SER A 1 274 ? -18.874 11.729 -32.244 1.00 61.56 274 SER A CA 1
ATOM 2118 C C . SER A 1 274 ? -19.993 10.812 -31.738 1.00 61.56 274 SER A C 1
ATOM 2120 O O . SER A 1 274 ? -21.010 10.601 -32.402 1.00 61.56 274 SER A O 1
ATOM 2122 N N . ALA A 1 275 ? -19.841 10.265 -30.529 1.00 56.50 275 ALA A N 1
ATOM 2123 C CA . ALA A 1 275 ? -20.898 9.463 -29.909 1.00 56.50 275 ALA A CA 1
ATOM 2124 C C . ALA A 1 275 ? -22.227 10.240 -29.784 1.00 56.50 275 ALA A C 1
ATOM 2126 O O . ALA A 1 275 ? -23.299 9.638 -29.795 1.00 56.50 275 ALA A O 1
ATOM 2127 N N . GLU A 1 276 ? -22.155 11.571 -29.706 1.00 56.59 276 GLU A N 1
ATOM 2128 C CA . GLU A 1 276 ? -23.308 12.467 -29.715 1.00 56.59 276 GLU A CA 1
ATOM 2129 C C . GLU A 1 276 ? -23.942 12.568 -31.114 1.00 56.59 276 GLU A C 1
ATOM 2131 O O . GLU A 1 276 ? -25.156 12.422 -31.228 1.00 56.59 276 GLU A O 1
ATOM 2136 N N . ASP A 1 277 ? -23.147 12.679 -32.183 1.00 67.81 277 ASP A N 1
ATOM 2137 C CA . ASP A 1 277 ? -23.639 12.704 -33.574 1.00 67.81 277 ASP A CA 1
ATOM 2138 C C . ASP A 1 277 ? -24.356 11.400 -33.957 1.00 67.81 277 ASP A C 1
ATOM 2140 O O . ASP A 1 277 ? -25.419 11.418 -34.586 1.00 67.81 277 ASP A O 1
ATOM 2144 N N . VAL A 1 278 ? -23.812 10.261 -33.509 1.00 66.06 278 VAL A N 1
ATOM 2145 C CA . VAL A 1 278 ? -24.420 8.933 -33.695 1.00 66.06 278 VAL A CA 1
ATOM 2146 C C . VAL A 1 278 ? -25.727 8.805 -32.904 1.00 66.06 278 VAL A C 1
ATOM 2148 O O . VAL A 1 278 ? -26.699 8.246 -33.413 1.00 66.06 278 VAL A O 1
ATOM 2151 N N . CYS A 1 279 ? -25.786 9.342 -31.682 1.00 53.66 279 CYS A N 1
ATOM 2152 C CA . CYS A 1 279 ? -27.000 9.331 -30.859 1.00 53.66 279 CYS A CA 1
ATOM 2153 C C . CYS A 1 279 ? -28.093 10.277 -31.376 1.00 53.66 279 CYS A C 1
ATOM 2155 O O . CYS A 1 279 ? -29.277 9.979 -31.224 1.00 53.66 279 CYS A O 1
ATOM 2157 N N . LEU A 1 280 ? -27.718 11.408 -31.978 1.00 67.25 280 LEU A N 1
ATOM 2158 C CA . LEU A 1 280 ? -28.649 12.419 -32.486 1.00 67.25 280 LEU A CA 1
ATOM 2159 C C . LEU A 1 280 ? -29.059 12.188 -33.950 1.00 67.25 280 LEU A C 1
ATOM 2161 O O . LEU A 1 280 ? -29.897 12.923 -34.472 1.00 67.25 280 LEU A O 1
ATOM 2165 N N . GLY A 1 281 ? -28.517 11.156 -34.604 1.00 56.75 281 GLY A N 1
ATOM 2166 C CA . GLY A 1 281 ? -28.890 10.764 -35.965 1.00 56.75 281 GLY A CA 1
ATOM 2167 C C . GLY A 1 281 ? -28.477 11.773 -37.039 1.00 56.75 281 GLY A C 1
ATOM 2168 O O . GLY A 1 281 ? -29.066 11.789 -38.122 1.00 56.75 281 GLY A O 1
ATOM 2169 N N . VAL A 1 282 ? -27.486 12.622 -36.759 1.00 54.00 282 VAL A N 1
ATOM 2170 C CA . VAL A 1 282 ? -26.978 13.585 -37.739 1.00 54.00 282 VAL A CA 1
ATOM 2171 C C . VAL A 1 282 ? -26.099 12.817 -38.723 1.00 54.00 282 VAL A C 1
ATOM 2173 O O . VAL A 1 282 ? -25.030 12.325 -38.374 1.00 54.00 282 VAL A O 1
ATOM 2176 N N . SER A 1 283 ? -26.584 12.647 -39.953 1.00 45.72 283 SER A N 1
ATOM 2177 C CA . SER A 1 283 ? -25.784 12.053 -41.029 1.00 45.72 283 SER A CA 1
ATOM 2178 C C . SER A 1 283 ? -24.743 13.072 -41.498 1.00 45.72 283 SER A C 1
ATOM 2180 O O . SER A 1 283 ? -25.118 14.206 -41.801 1.00 45.72 283 SER A O 1
ATOM 2182 N N . VAL A 1 284 ? -23.468 12.669 -41.537 1.00 51.88 284 VAL A N 1
ATOM 2183 C CA . VAL A 1 284 ? -22.377 13.409 -42.202 1.00 51.88 284 VAL A CA 1
ATOM 2184 C C . VAL A 1 284 ? -22.503 13.256 -43.713 1.00 51.88 284 VAL A C 1
ATOM 2186 O O . VAL A 1 284 ? -22.737 12.107 -44.157 1.00 51.88 284 VAL A O 1
#

pLDDT: mean 85.92, std 14.36, range [34.06, 97.94]

Organism: NCBI:txid1125718

Radius of gyration: 25.48 Å; chains: 1; bounding box: 60×42×73 Å

Sequence (284 aa):
MMPRHPWLARFVPDVDARVAASELNPDTPDEVEMWRVPAFTWAPGTSIQGRKGKGRLMPFRIHWNVLSDSPAPRTSTAVGPGASFDVTAEPEPVAVGQLRHEAEAARWRLFSELNSWVSKAVVAAHAVRSAEIASSRNIRDVPLLDSPALEAVADELMVGDHGFFSRMLPLIVRQTCFDKVDPERWMRTMLRRDADQAVGRAVGDVLPGPRVRRLASKHPGGSLDEIVELYNRGVSRSNRIAPARAACALLIGRTAPEHIDDERLADALPHAPSAEDVCLGVSV

Foldseek 3Di:
DPADADPLCVLQQLLQLLLLLVLDDPPDDQQDKKWFDTQWDWDQFDCLVPPVRHRHIAIFGWQDNRIDRDQDKDWGWTFAAPDIDIDIDGTDIDGSNVSVVSNVVSLVVVLVVVLVCLLVLLVVLQQVVLVLLCVLVVHDRDRQDDPVLSVVLSCCQRPNDVHPSNVVSVQSNDRCPRNNHRPVVSSNVSSNVSSNVSNCVSLQHDPPLSVLSNQCSVVPPDDLVRSQVCCCVPVDVPDHDDSVNSVSSNCGPVDRPPPCDPVNVVVVDDPDQDPVCVVVVPDD

Secondary structure (DSSP, 8-state):
-PPP--GGGTTHHHHHHHHHHHTS-TTS-TT-EEEE--SEEEEEB-GGGHHHHBTSEEEEEE-S-SEES--S-EEEEEEETTEEEEEEE--EEEEHHHHHHHHHHHHHHHHHHHHHHHHHHHHHHHHHHHHHHHHHHT-----SS-HHHHHHHHHHHHHSTT-HHHHHHHHHTSTTTTSSS-HHHHHHHHHHHHHHHHHHHHTT--TTHHHHHHHHTTSTT--HHHHHHHIIIII-SSS---HHHHHHHHHTTSS------HHHHHHHS--PPPHHHHHHT---